Protein AF-A0A8S2FV90-F1 (afdb_monomer_lite)

Sequence (189 aa):
KYGVALFQCYQRYLNEYGHFDMQDFQTVDDLQERFFPLGLSDATADLSFRALMGCSLCLYYLAIEQDPKIQSDETLELCLTSLSFIRLLMNLALKDDRWSWLVYNGTIYLYTMSRYLMTLGYSAKVLDYLVWAAISTEMCLPLLAVAYLPWRSTLYCAACEAFYDTKVAPDAEKAIAGEVSFLQHLTNP

Structure (mmCIF, N/CA/C/O backbone):
data_AF-A0A8S2FV90-F1
#
_entry.id   AF-A0A8S2FV90-F1
#
loop_
_atom_site.group_PDB
_atom_site.id
_atom_site.type_symbol
_atom_site.label_atom_id
_atom_site.label_alt_id
_atom_site.label_comp_id
_atom_site.label_asym_id
_atom_site.label_entity_id
_atom_site.label_seq_id
_atom_site.pdbx_PDB_ins_code
_atom_site.Cartn_x
_atom_site.Cartn_y
_atom_site.Cartn_z
_atom_site.occupancy
_atom_site.B_iso_or_equiv
_atom_site.auth_seq_id
_atom_site.auth_comp_id
_atom_site.auth_asym_id
_atom_site.auth_atom_id
_atom_site.pdbx_PDB_model_num
ATOM 1 N N . LYS A 1 1 ? 0.369 -19.664 7.130 1.00 68.69 1 LYS A N 1
ATOM 2 C CA . LYS A 1 1 ? 0.794 -19.642 5.699 1.00 68.69 1 LYS A CA 1
ATOM 3 C C . LYS A 1 1 ? 1.791 -18.510 5.424 1.00 68.69 1 LYS A C 1
ATOM 5 O O . LYS A 1 1 ? 2.816 -18.787 4.817 1.00 68.69 1 LYS A O 1
ATOM 10 N N . TYR A 1 2 ? 1.556 -17.296 5.937 1.00 83.25 2 TYR A N 1
ATOM 11 C CA . TYR A 1 2 ? 2.459 -16.143 5.782 1.00 83.25 2 TYR A CA 1
ATOM 12 C C . TYR A 1 2 ? 3.847 -16.331 6.407 1.00 83.25 2 TYR A C 1
ATOM 14 O O . TYR A 1 2 ? 4.836 -16.012 5.763 1.00 83.25 2 TYR A O 1
ATOM 22 N N . GLY A 1 3 ? 3.946 -16.958 7.586 1.00 78.94 3 GLY A N 1
ATOM 23 C CA . GLY A 1 3 ? 5.247 -17.234 8.214 1.00 78.94 3 GLY A CA 1
ATOM 24 C C . GLY A 1 3 ? 6.188 -18.063 7.335 1.00 78.94 3 GLY A C 1
ATOM 25 O O . GLY A 1 3 ? 7.365 -17.749 7.213 1.00 78.94 3 GLY A O 1
ATOM 26 N N . VAL A 1 4 ? 5.668 -19.081 6.642 1.00 86.25 4 VAL A N 1
ATOM 27 C CA . VAL A 1 4 ? 6.491 -19.905 5.741 1.00 86.25 4 VAL A CA 1
ATOM 28 C C . VAL A 1 4 ? 6.976 -19.085 4.544 1.00 86.25 4 VAL A C 1
ATOM 30 O O . VAL A 1 4 ? 8.163 -19.117 4.242 1.00 86.25 4 VAL A O 1
ATOM 33 N N . ALA A 1 5 ? 6.089 -18.324 3.893 1.00 87.06 5 ALA A N 1
ATOM 34 C CA . ALA A 1 5 ? 6.456 -17.476 2.756 1.00 87.06 5 ALA A CA 1
ATOM 35 C C . ALA A 1 5 ? 7.470 -16.384 3.142 1.00 87.06 5 ALA A C 1
ATOM 37 O O . ALA A 1 5 ? 8.414 -16.128 2.393 1.00 87.06 5 ALA A O 1
ATOM 38 N N . LEU A 1 6 ? 7.319 -15.793 4.331 1.00 88.56 6 LEU A N 1
ATOM 39 C CA . LEU A 1 6 ? 8.256 -14.813 4.871 1.00 88.56 6 LEU A CA 1
ATOM 40 C C . LEU A 1 6 ? 9.654 -15.416 5.023 1.00 88.56 6 LEU A C 1
ATOM 42 O O . LEU A 1 6 ? 10.593 -14.960 4.374 1.00 88.56 6 LEU A O 1
ATOM 46 N N . PHE A 1 7 ? 9.783 -16.470 5.833 1.00 83.31 7 PHE A N 1
ATOM 47 C CA . PHE A 1 7 ? 11.092 -16.999 6.217 1.00 83.31 7 PHE A CA 1
ATOM 48 C C . PHE A 1 7 ? 11.774 -17.807 5.111 1.00 83.31 7 PHE A C 1
ATOM 50 O O . PHE A 1 7 ? 12.997 -17.781 5.003 1.00 83.31 7 PHE A O 1
ATOM 57 N N . GLN A 1 8 ? 11.013 -18.539 4.293 1.00 84.44 8 GLN A N 1
ATOM 58 C CA . GLN A 1 8 ? 11.587 -19.452 3.297 1.00 84.44 8 GLN A CA 1
ATOM 59 C C . GLN A 1 8 ? 11.737 -18.829 1.908 1.00 84.44 8 GLN A C 1
ATOM 61 O O . GLN A 1 8 ? 12.464 -19.384 1.083 1.00 84.44 8 GLN A O 1
ATOM 66 N N . CYS A 1 9 ? 11.075 -17.701 1.633 1.00 90.00 9 CYS A N 1
ATOM 67 C CA . CYS A 1 9 ? 11.101 -17.074 0.314 1.00 90.00 9 CYS A CA 1
ATOM 68 C C . CYS A 1 9 ? 11.563 -15.621 0.399 1.00 90.00 9 CYS A C 1
ATOM 70 O O . CYS A 1 9 ? 12.696 -15.315 0.034 1.00 90.00 9 CYS A O 1
ATOM 72 N N . TYR A 1 10 ? 10.704 -14.728 0.889 1.00 92.62 10 TYR A N 1
ATOM 73 C CA . TYR A 1 10 ? 10.911 -13.294 0.710 1.00 92.62 10 TYR A CA 1
ATOM 74 C C . TYR A 1 10 ? 12.077 -12.762 1.535 1.00 92.62 10 TYR A C 1
ATOM 76 O O . TYR A 1 10 ? 13.010 -12.192 0.980 1.00 92.62 10 TYR A O 1
ATOM 84 N N . GLN A 1 11 ? 12.073 -13.005 2.844 1.00 90.25 11 GLN A N 1
ATOM 85 C CA . GLN A 1 11 ? 13.127 -12.509 3.722 1.00 90.25 11 GLN A CA 1
ATOM 86 C C . GLN A 1 11 ? 14.469 -13.178 3.420 1.00 90.25 11 GLN A C 1
ATOM 88 O O . GLN A 1 11 ? 15.505 -12.528 3.499 1.00 90.25 11 GLN A O 1
ATOM 93 N N . ARG A 1 12 ? 14.459 -14.454 3.009 1.00 91.31 12 ARG A N 1
ATOM 94 C CA . ARG A 1 12 ? 15.672 -15.150 2.567 1.00 91.31 12 ARG A CA 1
ATOM 95 C C . ARG A 1 12 ? 16.322 -14.447 1.375 1.00 91.31 12 ARG A C 1
ATOM 97 O O . ARG A 1 12 ? 17.512 -14.180 1.450 1.00 91.31 12 ARG A O 1
ATOM 104 N N . TYR A 1 13 ? 15.550 -14.133 0.332 1.00 93.81 13 TYR A N 1
ATOM 105 C CA . TYR A 1 13 ? 16.047 -13.396 -0.833 1.00 93.81 13 TYR A CA 1
ATOM 106 C C . TYR A 1 13 ? 16.560 -12.005 -0.442 1.00 93.81 13 TYR A C 1
ATOM 108 O O . TYR A 1 13 ? 17.670 -11.628 -0.796 1.00 93.81 13 TYR A O 1
ATOM 116 N N . LEU A 1 14 ? 15.783 -11.248 0.341 1.00 93.44 14 LEU A N 1
ATOM 117 C CA . LEU A 1 14 ? 16.168 -9.888 0.737 1.00 93.44 14 LEU A CA 1
ATOM 118 C C . LEU A 1 14 ? 17.441 -9.869 1.591 1.00 93.44 14 LEU A C 1
ATOM 120 O O . LEU A 1 14 ? 18.267 -8.974 1.431 1.00 93.44 14 LEU A O 1
ATOM 124 N N . ASN A 1 15 ? 17.634 -10.886 2.432 1.00 91.88 15 ASN A N 1
ATOM 125 C CA . ASN A 1 15 ? 18.822 -11.015 3.268 1.00 91.88 15 ASN A CA 1
ATOM 126 C C . ASN A 1 15 ? 20.109 -11.310 2.479 1.00 91.88 15 ASN A C 1
ATOM 128 O O . ASN A 1 15 ? 21.195 -11.126 3.030 1.00 91.88 15 ASN A O 1
ATOM 132 N N . GLU A 1 16 ? 20.027 -11.705 1.202 1.00 91.94 16 GLU A N 1
ATOM 133 C CA . GLU A 1 16 ? 21.204 -11.778 0.317 1.00 91.94 16 GLU A CA 1
ATOM 134 C C . GLU A 1 16 ? 21.812 -10.383 0.073 1.00 91.94 16 GLU A C 1
ATOM 136 O O . GLU A 1 16 ? 23.013 -10.263 -0.161 1.00 91.94 16 GLU A O 1
ATOM 141 N N . TYR A 1 17 ? 21.012 -9.325 0.244 1.00 87.88 17 TYR A N 1
ATOM 142 C CA . TYR A 1 17 ? 21.410 -7.915 0.186 1.00 87.88 17 TYR A CA 1
ATOM 143 C C . TYR A 1 17 ? 21.628 -7.310 1.592 1.00 87.88 17 TYR A C 1
ATOM 145 O O . TYR A 1 17 ? 21.543 -6.093 1.779 1.00 87.88 17 TYR A O 1
ATOM 153 N N . GLY A 1 18 ? 21.862 -8.151 2.608 1.00 89.25 18 GLY A N 1
ATOM 154 C CA . GLY A 1 18 ? 22.006 -7.769 4.021 1.00 89.25 18 GLY A CA 1
ATOM 155 C C . GLY A 1 18 ? 20.688 -7.790 4.805 1.00 89.25 18 GLY A C 1
ATOM 156 O O . GLY A 1 18 ? 19.621 -7.928 4.218 1.00 89.25 18 GLY A O 1
ATOM 157 N N . HIS A 1 19 ? 20.743 -7.611 6.131 1.00 90.19 19 HIS A N 1
ATOM 158 C CA . HIS A 1 19 ? 19.558 -7.670 7.004 1.00 90.19 19 HIS A CA 1
ATOM 159 C C . HIS A 1 19 ? 18.458 -6.692 6.572 1.00 90.19 19 HIS A C 1
ATOM 161 O O . HIS A 1 19 ? 18.707 -5.491 6.489 1.00 90.19 19 HIS A O 1
ATOM 167 N N . PHE A 1 20 ? 17.267 -7.205 6.269 1.00 91.56 20 PHE A N 1
ATOM 168 C CA . PHE A 1 20 ? 16.134 -6.392 5.831 1.00 91.56 20 PHE A CA 1
ATOM 169 C C . PHE A 1 20 ? 15.251 -5.947 7.002 1.00 91.56 20 PHE A C 1
ATOM 171 O O . PHE A 1 20 ? 14.635 -6.795 7.652 1.00 91.56 20 PHE A O 1
ATOM 178 N N . ASP A 1 21 ? 15.110 -4.631 7.166 1.00 91.25 21 ASP A N 1
ATOM 179 C CA . ASP A 1 21 ? 14.070 -3.980 7.962 1.00 91.25 21 ASP A CA 1
ATOM 180 C C . ASP A 1 21 ? 13.365 -2.914 7.104 1.00 91.25 21 ASP A C 1
ATOM 182 O O . ASP A 1 21 ? 14.012 -2.146 6.395 1.00 91.25 21 ASP A O 1
ATOM 186 N N . MET A 1 22 ? 12.030 -2.859 7.141 1.00 92.94 22 MET A N 1
ATOM 187 C CA . MET A 1 22 ? 11.264 -1.849 6.400 1.00 92.94 22 MET A CA 1
ATOM 188 C C . MET A 1 22 ? 11.564 -0.424 6.878 1.00 92.94 22 MET A C 1
ATOM 190 O O . MET A 1 22 ? 11.440 0.508 6.084 1.00 92.94 22 MET A O 1
ATOM 194 N N . GLN A 1 23 ? 11.948 -0.249 8.146 1.00 91.06 23 GLN A N 1
ATOM 195 C CA . GLN A 1 23 ? 12.233 1.065 8.726 1.00 91.06 23 GLN A CA 1
ATOM 196 C C . GLN A 1 23 ? 13.529 1.692 8.187 1.00 91.06 23 GLN A C 1
ATOM 198 O O . GLN A 1 23 ? 13.680 2.915 8.227 1.00 91.06 23 GLN A O 1
ATOM 203 N N . ASP A 1 24 ? 14.423 0.883 7.613 1.00 90.88 24 ASP A N 1
ATOM 204 C CA . ASP A 1 24 ? 15.704 1.340 7.061 1.00 90.88 24 ASP A CA 1
ATOM 205 C C . ASP A 1 24 ? 15.546 2.222 5.809 1.00 90.88 24 ASP A C 1
ATOM 207 O O . ASP A 1 24 ? 16.500 2.882 5.399 1.00 90.88 24 ASP A O 1
ATOM 211 N N . PHE A 1 25 ? 14.367 2.234 5.178 1.00 92.81 25 PHE A N 1
ATOM 212 C CA . PHE A 1 25 ? 14.151 2.861 3.872 1.00 92.81 25 PHE A CA 1
ATOM 213 C C . PHE A 1 25 ? 13.170 4.025 3.968 1.00 92.81 25 PHE A C 1
ATOM 215 O O . PHE A 1 25 ? 11.989 3.838 4.260 1.00 92.81 25 PHE A O 1
ATOM 222 N N . GLN A 1 26 ? 13.650 5.230 3.664 1.00 89.31 26 GLN A N 1
ATOM 223 C CA . GLN A 1 26 ? 12.850 6.457 3.724 1.00 89.31 26 GLN A CA 1
ATOM 224 C C . GLN A 1 26 ? 12.604 7.043 2.332 1.00 89.31 26 GLN A C 1
ATOM 226 O O . GLN A 1 26 ? 11.592 7.708 2.096 1.00 89.31 26 GLN A O 1
ATOM 231 N N . THR A 1 27 ? 13.512 6.781 1.392 1.00 94.38 27 THR A N 1
ATOM 232 C CA . THR A 1 27 ? 13.464 7.299 0.030 1.00 94.38 27 THR A CA 1
ATOM 233 C C . THR A 1 27 ? 13.501 6.185 -1.009 1.00 94.38 27 THR A C 1
ATOM 235 O O . THR A 1 27 ? 13.871 5.039 -0.756 1.00 94.38 27 THR A O 1
ATOM 238 N N . VAL A 1 28 ? 13.068 6.533 -2.220 1.00 94.00 28 VAL A N 1
ATOM 239 C CA . VAL A 1 28 ? 13.151 5.623 -3.361 1.00 94.00 28 VAL A CA 1
ATOM 240 C C . VAL A 1 28 ? 14.612 5.309 -3.698 1.00 94.00 28 VAL A C 1
ATOM 242 O O . VAL A 1 28 ? 14.902 4.199 -4.139 1.00 94.00 28 VAL A O 1
ATOM 245 N N . ASP A 1 29 ? 15.518 6.255 -3.461 1.00 93.94 29 ASP A N 1
ATOM 246 C CA . ASP A 1 29 ? 16.938 6.095 -3.758 1.00 93.94 29 ASP A CA 1
ATOM 247 C C . ASP A 1 29 ? 17.567 5.036 -2.837 1.00 93.94 29 ASP A C 1
ATOM 249 O O . ASP A 1 29 ? 18.252 4.150 -3.343 1.00 93.94 29 ASP A O 1
ATOM 253 N N . ASP A 1 30 ? 17.198 4.999 -1.547 1.00 93.31 30 ASP A N 1
ATOM 254 C CA . ASP A 1 30 ? 17.641 3.957 -0.599 1.00 93.31 30 ASP A CA 1
ATOM 255 C C . ASP A 1 30 ? 17.298 2.540 -1.105 1.00 93.31 30 ASP A C 1
ATOM 257 O O . ASP A 1 30 ? 18.103 1.605 -1.035 1.00 93.31 30 ASP A O 1
ATOM 261 N N . LEU A 1 31 ? 16.085 2.368 -1.650 1.00 93.19 31 LEU A N 1
ATOM 262 C CA . LEU A 1 31 ? 15.647 1.097 -2.234 1.00 93.19 31 LEU A CA 1
ATOM 263 C C . LEU A 1 31 ? 16.415 0.766 -3.512 1.00 93.19 31 LEU A C 1
ATOM 265 O O . LEU A 1 31 ? 16.777 -0.394 -3.727 1.00 93.19 31 LEU A O 1
ATOM 269 N N . GLN A 1 32 ? 16.627 1.761 -4.376 1.00 94.00 32 GLN A N 1
ATOM 270 C CA . GLN A 1 32 ? 17.317 1.568 -5.647 1.00 94.00 32 GLN A CA 1
ATOM 271 C C . GLN A 1 32 ? 18.773 1.173 -5.441 1.00 94.00 32 GLN A C 1
ATOM 273 O O . GLN A 1 32 ? 19.217 0.202 -6.052 1.00 94.00 32 GLN A O 1
ATOM 278 N N . GLU A 1 33 ? 19.487 1.869 -4.560 1.00 94.06 33 GLU A N 1
ATOM 279 C CA . GLU A 1 33 ? 20.888 1.583 -4.255 1.00 94.06 33 GLU A CA 1
ATOM 280 C C . GLU A 1 33 ? 21.074 0.156 -3.738 1.00 94.06 33 GLU A C 1
ATOM 282 O O . GLU A 1 33 ? 22.011 -0.536 -4.143 1.00 94.06 33 GLU A O 1
ATOM 287 N N . ARG A 1 34 ? 20.156 -0.317 -2.888 1.00 94.31 34 ARG A N 1
ATOM 288 C CA . ARG A 1 34 ? 20.286 -1.630 -2.254 1.00 94.31 34 ARG A CA 1
ATOM 289 C C . ARG A 1 34 ? 19.782 -2.790 -3.110 1.00 94.31 34 ARG A C 1
ATOM 291 O O . ARG A 1 34 ? 20.467 -3.803 -3.217 1.00 94.31 34 ARG A O 1
ATOM 298 N N . PHE A 1 35 ? 18.589 -2.674 -3.692 1.00 95.19 35 PHE A N 1
ATOM 299 C CA . PHE A 1 35 ? 17.899 -3.805 -4.333 1.00 95.19 35 PHE A CA 1
ATOM 300 C C . PHE A 1 35 ? 17.839 -3.727 -5.856 1.00 95.19 35 PHE A C 1
ATOM 302 O O . PHE A 1 35 ? 17.488 -4.719 -6.500 1.00 95.19 35 PHE A O 1
ATOM 309 N N . PHE A 1 36 ? 18.182 -2.576 -6.437 1.00 95.12 36 PHE A N 1
ATOM 310 C CA . PHE A 1 36 ? 18.169 -2.357 -7.882 1.00 95.12 36 PHE A CA 1
ATOM 311 C C . PHE A 1 36 ? 19.463 -1.685 -8.383 1.00 95.12 36 PHE A C 1
ATOM 313 O O . PHE A 1 36 ? 19.383 -0.732 -9.165 1.00 95.12 36 PHE A O 1
ATOM 320 N N . PRO A 1 37 ? 20.663 -2.177 -8.006 1.00 93.25 37 PRO A N 1
ATOM 321 C CA . PRO A 1 37 ? 21.931 -1.537 -8.373 1.00 93.25 37 PRO A CA 1
ATOM 322 C C . PRO A 1 37 ? 22.187 -1.523 -9.890 1.00 93.25 37 PRO A C 1
ATOM 324 O O . PRO A 1 37 ? 22.926 -0.682 -10.392 1.00 93.25 37 PRO A O 1
ATOM 327 N N . LEU A 1 38 ? 21.557 -2.440 -10.633 1.00 93.56 38 LEU A N 1
ATOM 328 C CA . LEU A 1 38 ? 21.611 -2.524 -12.099 1.00 93.56 38 LEU A CA 1
ATOM 329 C C . LEU A 1 38 ? 20.428 -1.810 -12.786 1.00 93.56 38 LEU A C 1
ATOM 331 O O . LEU A 1 38 ? 20.288 -1.855 -14.009 1.00 93.56 38 LEU A O 1
ATOM 335 N N . GLY A 1 39 ? 19.581 -1.131 -12.009 1.00 93.50 39 GLY A N 1
ATOM 336 C CA . GLY A 1 39 ? 18.385 -0.439 -12.473 1.00 93.50 39 GLY A CA 1
ATOM 337 C C . GLY A 1 39 ? 17.155 -1.338 -12.629 1.00 93.50 39 GLY A C 1
ATOM 338 O O . GLY A 1 39 ? 17.206 -2.560 -12.521 1.00 93.50 39 GLY A O 1
ATOM 339 N N . LEU A 1 40 ? 16.011 -0.709 -12.916 1.00 93.69 40 LEU A N 1
ATOM 340 C CA . LEU A 1 40 ? 14.705 -1.382 -12.997 1.00 93.69 40 LEU A CA 1
ATOM 341 C C . LEU A 1 40 ? 14.498 -2.215 -14.269 1.00 93.69 40 LEU A C 1
ATOM 343 O O . LEU A 1 40 ? 13.481 -2.884 -14.401 1.00 93.69 40 LEU A O 1
ATOM 347 N N . SER A 1 41 ? 15.422 -2.154 -15.226 1.00 91.75 41 SER A N 1
ATOM 348 C CA . SER A 1 41 ? 15.373 -2.979 -16.440 1.00 91.75 41 SER A CA 1
ATOM 349 C C . SER A 1 41 ? 16.083 -4.321 -16.278 1.00 91.75 41 SER A C 1
ATOM 351 O O . SER A 1 41 ? 16.015 -5.138 -17.195 1.00 91.75 41 SER A O 1
ATOM 353 N N . ASP A 1 42 ? 16.783 -4.532 -15.162 1.00 94.38 42 ASP A N 1
ATOM 354 C CA . ASP A 1 42 ? 17.514 -5.765 -14.903 1.00 94.38 42 ASP A CA 1
ATOM 355 C C . ASP A 1 42 ? 16.571 -6.956 -14.671 1.00 94.38 42 ASP A C 1
ATOM 357 O O . ASP A 1 42 ? 15.462 -6.811 -14.152 1.00 94.38 42 ASP A O 1
ATOM 361 N N . ALA A 1 43 ? 17.028 -8.158 -15.029 1.00 90.81 43 ALA A N 1
ATOM 362 C CA . ALA A 1 43 ? 16.239 -9.382 -14.902 1.00 90.81 43 ALA A CA 1
ATOM 363 C C . ALA A 1 43 ? 15.861 -9.712 -13.445 1.00 90.81 43 ALA A C 1
ATOM 365 O O . ALA A 1 43 ? 14.859 -10.389 -13.211 1.00 90.81 43 ALA A O 1
ATOM 366 N N . THR A 1 44 ? 16.631 -9.229 -12.466 1.00 93.25 44 THR A N 1
ATOM 367 C CA . THR A 1 44 ? 16.358 -9.439 -11.037 1.00 93.25 44 THR A CA 1
ATOM 368 C C . THR A 1 44 ? 15.309 -8.481 -10.472 1.00 93.25 44 THR A C 1
ATOM 370 O O . THR A 1 44 ? 14.749 -8.759 -9.412 1.00 93.25 44 THR A O 1
ATOM 373 N N . ALA A 1 45 ? 14.966 -7.396 -11.180 1.00 95.00 45 ALA A N 1
ATOM 374 C CA . ALA A 1 45 ? 14.068 -6.363 -10.665 1.00 95.00 45 ALA A CA 1
ATOM 375 C C . ALA A 1 45 ? 12.670 -6.907 -10.318 1.00 95.00 45 ALA A C 1
ATOM 377 O O . ALA A 1 45 ? 12.119 -6.566 -9.272 1.00 95.00 45 ALA A O 1
ATOM 378 N N . ASP A 1 46 ? 12.113 -7.800 -11.146 1.00 94.19 46 ASP A N 1
ATOM 379 C CA . ASP A 1 46 ? 10.812 -8.432 -10.873 1.00 94.19 46 ASP A CA 1
ATOM 380 C C . ASP A 1 46 ? 10.848 -9.259 -9.574 1.00 94.19 46 ASP A C 1
ATOM 382 O O . ASP A 1 46 ? 9.947 -9.145 -8.739 1.00 94.19 46 ASP A O 1
ATOM 386 N N . LEU A 1 47 ? 11.921 -10.031 -9.357 1.00 94.31 47 LEU A N 1
ATOM 387 C CA . LEU A 1 47 ? 12.109 -10.813 -8.132 1.00 94.31 47 LEU A CA 1
ATOM 388 C C . LEU A 1 47 ? 12.273 -9.906 -6.910 1.00 94.31 47 LEU A C 1
ATOM 390 O O . LEU A 1 47 ? 11.610 -10.143 -5.899 1.00 94.31 47 LEU A O 1
ATOM 394 N N . SER A 1 48 ? 13.074 -8.843 -7.018 1.00 96.38 48 SER A N 1
ATOM 395 C CA . SER A 1 48 ? 13.258 -7.859 -5.948 1.00 96.38 48 SER A CA 1
ATOM 396 C C . SER A 1 48 ? 11.944 -7.187 -5.557 1.00 96.38 48 SER A C 1
ATOM 398 O O . SER A 1 48 ? 11.591 -7.185 -4.379 1.00 96.38 48 SER A O 1
ATOM 400 N N . PHE A 1 49 ? 11.151 -6.702 -6.516 1.00 96.06 49 PHE A N 1
ATOM 401 C CA . PHE A 1 49 ? 9.846 -6.111 -6.207 1.00 96.06 49 PHE A CA 1
ATOM 402 C C . PHE A 1 49 ? 8.890 -7.100 -5.539 1.00 96.06 49 PHE A C 1
ATOM 404 O O . PHE A 1 49 ? 8.252 -6.762 -4.538 1.00 96.06 49 PHE A O 1
ATOM 411 N N . ARG A 1 50 ? 8.799 -8.332 -6.058 1.00 95.06 50 ARG A N 1
ATOM 412 C CA . ARG A 1 50 ? 7.958 -9.379 -5.460 1.00 95.06 50 ARG A CA 1
ATOM 413 C C . ARG A 1 50 ? 8.400 -9.719 -4.045 1.00 95.06 50 ARG A C 1
ATOM 415 O O . ARG A 1 50 ? 7.543 -9.912 -3.187 1.00 95.06 50 ARG A O 1
ATOM 422 N N . ALA A 1 51 ? 9.706 -9.792 -3.801 1.00 96.25 51 ALA A N 1
ATOM 423 C CA . ALA A 1 51 ? 10.247 -10.081 -2.484 1.00 96.25 51 ALA A CA 1
ATOM 424 C C . ALA A 1 51 ? 9.968 -8.947 -1.496 1.00 96.25 51 ALA A C 1
ATOM 426 O O . ALA A 1 51 ? 9.456 -9.215 -0.413 1.00 96.25 51 ALA A O 1
ATOM 427 N N . LEU A 1 52 ? 10.213 -7.693 -1.882 1.00 97.19 52 LEU A N 1
ATOM 428 C CA . LEU A 1 52 ? 9.959 -6.518 -1.042 1.00 97.19 52 LEU A CA 1
ATOM 429 C C . LEU A 1 52 ? 8.473 -6.403 -0.676 1.00 97.19 52 LEU A C 1
ATOM 431 O O . LEU A 1 52 ? 8.124 -6.299 0.501 1.00 97.19 52 LEU A O 1
ATOM 435 N N . MET A 1 53 ? 7.587 -6.494 -1.671 1.00 95.94 53 MET A N 1
ATOM 436 C CA . MET A 1 53 ? 6.143 -6.398 -1.449 1.00 95.94 53 MET A CA 1
ATOM 437 C C . MET A 1 53 ? 5.606 -7.609 -0.675 1.00 95.94 53 MET A C 1
ATOM 439 O O . MET A 1 53 ? 4.843 -7.450 0.276 1.00 95.94 53 MET A O 1
ATOM 443 N N . GLY A 1 54 ? 6.043 -8.820 -1.027 1.00 95.56 54 GLY A N 1
ATOM 444 C CA . GLY A 1 54 ? 5.651 -10.052 -0.344 1.00 95.56 54 GLY A CA 1
ATOM 445 C C . GLY A 1 54 ? 6.104 -10.099 1.116 1.00 95.56 54 GLY A C 1
ATOM 446 O O . GLY A 1 54 ? 5.330 -10.516 1.978 1.00 95.56 54 GLY A O 1
ATOM 447 N N . CYS A 1 55 ? 7.322 -9.633 1.409 1.00 95.62 55 CYS A N 1
ATOM 448 C CA . CYS A 1 55 ? 7.849 -9.531 2.769 1.00 95.62 55 CYS A CA 1
ATOM 449 C C . CYS A 1 55 ? 6.995 -8.580 3.616 1.00 95.62 55 CYS A C 1
ATOM 451 O O . CYS A 1 55 ? 6.494 -8.985 4.664 1.00 95.62 55 CYS A O 1
ATOM 453 N N . SER A 1 56 ? 6.746 -7.364 3.112 1.00 95.88 56 SER A N 1
ATOM 454 C CA . SER A 1 56 ? 5.921 -6.356 3.789 1.00 95.88 56 SER A CA 1
ATOM 455 C C . SER A 1 56 ? 4.517 -6.879 4.112 1.00 95.88 56 SER A C 1
ATOM 457 O O . SER A 1 56 ? 4.064 -6.794 5.253 1.00 95.88 56 SER A O 1
ATOM 459 N N . LEU A 1 57 ? 3.861 -7.531 3.146 1.00 96.62 57 LEU A N 1
ATOM 460 C CA . LEU A 1 57 ? 2.543 -8.131 3.360 1.00 96.62 57 LEU A CA 1
ATOM 461 C C . LEU A 1 57 ? 2.571 -9.258 4.391 1.00 96.62 57 LEU A C 1
ATOM 463 O O . LEU A 1 57 ? 1.666 -9.352 5.215 1.00 96.62 57 LEU A O 1
ATOM 467 N N . CYS A 1 58 ? 3.585 -10.127 4.360 1.00 96.56 58 CYS A N 1
ATOM 468 C CA . CYS A 1 58 ? 3.676 -11.212 5.333 1.00 96.56 58 CYS A CA 1
ATOM 469 C C . CYS A 1 58 ? 3.882 -10.683 6.754 1.00 96.56 58 CYS A C 1
ATOM 471 O O . CYS A 1 58 ? 3.246 -11.201 7.669 1.00 96.56 58 CYS A O 1
ATOM 473 N N . LEU A 1 59 ? 4.729 -9.664 6.933 1.00 95.31 59 LEU A N 1
ATOM 474 C CA . LEU A 1 59 ? 4.940 -9.018 8.230 1.00 95.31 59 LEU A CA 1
ATOM 475 C C . LEU A 1 59 ? 3.639 -8.403 8.751 1.00 95.31 59 LEU A C 1
ATOM 477 O O . LEU A 1 59 ? 3.242 -8.695 9.876 1.00 95.31 59 LEU A O 1
ATOM 481 N N . TYR A 1 60 ? 2.927 -7.652 7.907 1.00 97.31 60 TYR A N 1
ATOM 482 C CA . TYR A 1 60 ? 1.617 -7.102 8.249 1.00 97.31 60 TYR A CA 1
ATOM 483 C C . TYR A 1 60 ? 0.607 -8.182 8.660 1.00 97.31 60 TYR A C 1
ATOM 485 O O . TYR A 1 60 ? 0.016 -8.097 9.736 1.00 97.31 60 TYR A O 1
ATOM 493 N N . TYR A 1 61 ? 0.410 -9.211 7.828 1.00 96.19 61 TYR A N 1
ATOM 494 C CA . TYR A 1 61 ? -0.603 -10.233 8.097 1.00 96.19 61 TYR A CA 1
ATOM 495 C C . TYR A 1 61 ? -0.287 -11.061 9.342 1.00 96.19 61 TYR A C 1
ATOM 497 O O . TYR A 1 61 ? -1.208 -11.423 10.066 1.00 96.19 61 TYR A O 1
ATOM 505 N N . LEU A 1 62 ? 0.991 -11.343 9.614 1.00 96.12 62 LEU A N 1
ATOM 506 C CA . LEU A 1 62 ? 1.396 -12.015 10.849 1.00 96.12 62 LEU A CA 1
ATOM 507 C C . LEU A 1 62 ? 1.125 -11.150 12.081 1.00 96.12 62 LEU A C 1
ATOM 509 O O . LEU A 1 62 ? 0.666 -11.678 13.090 1.00 96.12 62 LEU A O 1
ATOM 513 N N . ALA A 1 63 ? 1.378 -9.842 11.991 1.00 95.69 63 ALA A N 1
ATOM 514 C CA . ALA A 1 63 ? 1.141 -8.912 13.087 1.00 95.69 63 ALA A CA 1
ATOM 515 C C . ALA A 1 63 ? -0.345 -8.853 13.461 1.00 95.69 63 ALA A C 1
ATOM 517 O O . ALA A 1 63 ? -0.697 -9.081 14.614 1.00 95.69 63 ALA A O 1
ATOM 518 N N . ILE A 1 64 ? -1.236 -8.663 12.481 1.00 96.75 64 ILE A N 1
ATOM 519 C CA . ILE A 1 64 ? -2.681 -8.614 12.755 1.00 96.75 64 ILE A CA 1
ATOM 520 C C . ILE A 1 64 ? -3.287 -9.990 13.077 1.00 96.75 64 ILE A C 1
ATOM 522 O O . ILE A 1 64 ? -4.357 -10.059 13.668 1.00 96.75 64 ILE A O 1
ATOM 526 N N . GLU A 1 65 ? -2.642 -11.100 12.698 1.00 95.62 65 GLU A N 1
ATOM 527 C CA . GLU A 1 65 ? -3.058 -12.444 13.129 1.00 95.62 65 GLU A CA 1
ATOM 528 C C . GLU A 1 65 ? -2.768 -12.653 14.625 1.00 95.62 65 GLU A C 1
ATOM 530 O O . GLU A 1 65 ? -3.546 -13.311 15.317 1.00 95.62 65 GLU A O 1
ATOM 535 N N . GLN A 1 66 ? -1.678 -12.067 15.130 1.00 95.81 66 GLN A N 1
ATOM 536 C CA . GLN A 1 66 ? -1.287 -12.124 16.542 1.00 95.81 66 GLN A CA 1
ATOM 537 C C . GLN A 1 66 ? -2.031 -11.100 17.404 1.00 95.81 66 GLN A C 1
ATOM 539 O O . GLN A 1 66 ? -2.418 -11.421 18.526 1.00 95.81 66 GLN A O 1
ATOM 544 N N . ASP A 1 67 ? -2.274 -9.904 16.870 1.00 96.56 67 ASP A N 1
ATOM 545 C CA . ASP A 1 67 ? -3.018 -8.831 17.529 1.00 96.56 67 ASP A CA 1
ATOM 546 C C . ASP A 1 67 ? -4.129 -8.274 16.611 1.00 96.56 67 ASP A C 1
ATOM 548 O O . ASP A 1 67 ? -4.004 -7.194 16.023 1.00 96.56 67 ASP A O 1
ATOM 552 N N . PRO A 1 68 ? -5.266 -8.992 16.480 1.00 95.38 68 PRO A N 1
ATOM 553 C CA . PRO A 1 68 ? -6.347 -8.599 15.576 1.00 95.38 68 PRO A CA 1
ATOM 554 C C . PRO A 1 68 ? -7.054 -7.305 15.975 1.00 95.38 68 PRO A C 1
ATOM 556 O O . PRO A 1 68 ? -7.747 -6.703 15.165 1.00 95.38 68 PRO A O 1
ATOM 559 N N . LYS A 1 69 ? -6.939 -6.862 17.226 1.00 95.44 69 LYS A N 1
ATOM 560 C CA . LYS A 1 69 ? -7.558 -5.603 17.659 1.00 95.44 69 LYS A CA 1
ATOM 561 C C . LYS A 1 69 ? -6.569 -4.446 17.696 1.00 95.44 69 LYS A C 1
ATOM 563 O O . LYS A 1 69 ? -7.004 -3.343 18.003 1.00 95.44 69 LYS A O 1
ATOM 568 N N . ILE A 1 70 ? -5.302 -4.695 17.357 1.00 96.19 70 ILE A N 1
ATOM 569 C CA . ILE A 1 70 ? -4.212 -3.719 17.397 1.00 96.19 70 ILE A CA 1
ATOM 570 C C . ILE A 1 70 ? -4.201 -3.018 18.760 1.00 96.19 70 ILE A C 1
ATOM 572 O O . ILE A 1 70 ? -4.393 -1.812 18.886 1.00 96.19 70 ILE A O 1
ATOM 576 N N . GLN A 1 71 ? -4.083 -3.824 19.810 1.00 93.94 71 GLN A N 1
ATOM 577 C CA . GLN A 1 71 ? -3.995 -3.336 21.183 1.00 93.94 71 GLN A CA 1
ATOM 578 C C . GLN A 1 71 ? -2.566 -2.914 21.547 1.00 93.94 71 GLN A C 1
ATOM 580 O O . GLN A 1 71 ? -2.389 -2.165 22.505 1.00 93.94 71 GLN A O 1
ATOM 585 N N . SER A 1 72 ? -1.565 -3.401 20.809 1.00 96.62 72 SER A N 1
ATOM 586 C CA . SER A 1 72 ? -0.156 -3.033 20.945 1.00 96.62 72 SER A CA 1
ATOM 587 C C . SER A 1 72 ? 0.206 -1.881 20.002 1.00 96.62 72 SER A C 1
ATOM 589 O O . SER A 1 72 ? -0.088 -1.916 18.801 1.00 96.62 72 SER A O 1
ATOM 591 N N . ASP A 1 73 ? 0.904 -0.882 20.547 1.00 95.88 73 ASP A N 1
ATOM 592 C CA . ASP A 1 73 ? 1.433 0.243 19.772 1.00 95.88 73 ASP A CA 1
ATOM 593 C C . ASP A 1 73 ? 2.454 -0.233 18.729 1.00 95.88 73 ASP A C 1
ATOM 595 O O . ASP A 1 73 ? 2.477 0.283 17.613 1.00 95.88 73 ASP A O 1
ATOM 599 N N . GLU A 1 74 ? 3.230 -1.276 19.039 1.00 96.56 74 GLU A N 1
ATOM 600 C CA . GLU A 1 74 ? 4.179 -1.888 18.106 1.00 96.56 74 GLU A CA 1
ATOM 601 C C . GLU A 1 74 ? 3.468 -2.515 16.896 1.00 96.56 74 GLU A C 1
ATOM 603 O O . GLU A 1 74 ? 3.927 -2.387 15.758 1.00 96.56 74 GLU A O 1
ATOM 608 N N . THR A 1 75 ? 2.313 -3.158 17.108 1.00 97.44 75 THR A N 1
ATOM 609 C CA . THR A 1 75 ? 1.498 -3.703 16.008 1.00 97.44 75 THR A CA 1
ATOM 610 C C . THR A 1 75 ? 0.953 -2.579 15.132 1.00 97.44 75 THR A C 1
ATOM 612 O O . THR A 1 75 ? 0.988 -2.678 13.900 1.00 97.44 75 THR A O 1
ATOM 615 N N . LEU A 1 76 ? 0.470 -1.493 15.747 1.00 97.75 76 LEU A N 1
ATOM 616 C 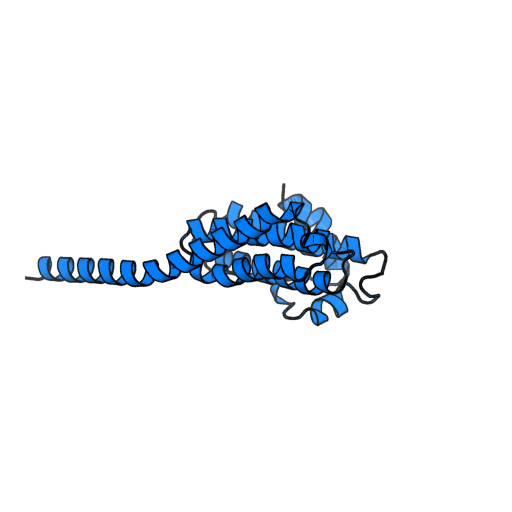CA . LEU A 1 76 ? -0.011 -0.326 15.011 1.00 97.75 76 LEU A CA 1
ATOM 617 C C . LEU A 1 76 ? 1.112 0.298 14.178 1.00 97.75 76 LEU A C 1
ATOM 619 O O . LEU A 1 76 ? 0.919 0.566 12.990 1.00 97.75 76 LEU A O 1
ATOM 623 N N . GLU A 1 77 ? 2.283 0.500 14.778 1.00 97.31 77 GLU A N 1
ATOM 624 C CA . GLU A 1 77 ? 3.465 1.030 14.104 1.00 97.31 77 GLU A CA 1
ATOM 625 C C . GLU A 1 77 ? 3.856 0.155 12.911 1.00 97.31 77 GLU A C 1
ATOM 627 O O . GLU A 1 77 ? 4.019 0.665 11.804 1.00 97.31 77 GLU A O 1
ATOM 632 N N . LEU A 1 78 ? 3.910 -1.168 13.081 1.00 97.38 78 LEU A N 1
ATOM 633 C CA . LEU A 1 78 ? 4.230 -2.093 11.995 1.00 97.38 78 LEU A CA 1
ATOM 634 C C . LEU A 1 78 ? 3.208 -2.028 10.847 1.00 97.38 78 LEU A C 1
ATOM 636 O O . LEU A 1 78 ? 3.589 -2.092 9.672 1.00 97.38 78 LEU A O 1
ATOM 640 N N . CYS A 1 79 ? 1.920 -1.850 11.151 1.00 98.00 79 CYS A N 1
ATOM 641 C CA . CYS A 1 79 ? 0.889 -1.652 10.131 1.00 98.00 79 CYS A CA 1
ATOM 642 C C . CYS A 1 79 ? 1.119 -0.363 9.326 1.00 98.00 79 CYS A C 1
ATOM 644 O O . CYS A 1 79 ? 1.039 -0.380 8.094 1.00 98.00 79 CYS A O 1
ATOM 646 N N . LEU A 1 80 ? 1.436 0.746 10.000 1.00 98.06 80 LEU A N 1
ATOM 647 C CA . LEU A 1 80 ? 1.703 2.038 9.354 1.00 98.06 80 LEU A CA 1
ATOM 648 C C . LEU A 1 80 ? 3.012 2.023 8.555 1.00 98.06 80 LEU A C 1
ATOM 650 O O . LEU A 1 80 ? 3.060 2.550 7.442 1.00 98.06 80 LEU A O 1
ATOM 654 N N . THR A 1 81 ? 4.045 1.368 9.080 1.00 97.88 81 THR A N 1
ATOM 655 C CA . THR A 1 81 ? 5.315 1.145 8.382 1.00 97.88 81 THR A CA 1
ATOM 656 C C . THR A 1 81 ? 5.097 0.315 7.123 1.00 97.88 81 THR A C 1
ATOM 658 O O . THR A 1 81 ? 5.609 0.668 6.065 1.00 97.88 81 THR A O 1
ATOM 661 N N . SER A 1 82 ? 4.255 -0.720 7.180 1.00 98.06 82 SER A N 1
ATOM 662 C CA . SER A 1 82 ? 3.908 -1.525 6.002 1.00 98.06 82 SER A CA 1
ATOM 663 C C . SER A 1 82 ? 3.191 -0.695 4.926 1.00 98.06 82 SER A C 1
ATOM 665 O O . SER A 1 82 ? 3.550 -0.770 3.751 1.00 98.06 82 SER A O 1
ATOM 667 N N . LEU A 1 83 ? 2.230 0.157 5.312 1.00 98.44 83 LEU A N 1
ATOM 668 C CA . LEU A 1 83 ? 1.574 1.101 4.393 1.00 98.44 83 LEU A CA 1
ATOM 669 C C . LEU A 1 83 ? 2.582 2.070 3.749 1.00 98.44 83 LEU A C 1
ATOM 671 O O . LEU A 1 83 ? 2.568 2.277 2.533 1.00 98.44 83 LEU A O 1
ATOM 675 N N . SER A 1 84 ? 3.479 2.648 4.552 1.00 98.06 84 SER A N 1
ATOM 676 C CA . SER A 1 84 ? 4.539 3.542 4.068 1.00 98.06 84 SER A CA 1
ATOM 677 C C . SER A 1 84 ? 5.486 2.852 3.101 1.00 98.06 84 SER A C 1
ATOM 679 O O . SER A 1 84 ? 5.780 3.399 2.038 1.00 98.06 84 SER A O 1
ATOM 681 N N . PHE A 1 85 ? 5.905 1.636 3.428 1.00 98.25 85 PHE A N 1
ATOM 682 C CA . PHE A 1 85 ? 6.828 0.867 2.614 1.00 98.25 85 PHE A CA 1
ATOM 683 C C . PHE A 1 85 ? 6.206 0.457 1.272 1.00 98.25 85 PHE A C 1
ATOM 685 O O . PHE A 1 85 ? 6.830 0.620 0.224 1.00 98.25 85 PHE A O 1
ATOM 692 N N . ILE A 1 86 ? 4.941 0.019 1.260 1.00 98.19 86 ILE A N 1
ATOM 693 C CA . ILE A 1 86 ? 4.204 -0.264 0.016 1.00 98.19 86 ILE A CA 1
ATOM 694 C C . ILE A 1 86 ? 4.111 0.992 -0.853 1.00 98.19 86 ILE A C 1
ATOM 696 O O . ILE A 1 86 ? 4.406 0.934 -2.047 1.00 98.19 86 ILE A O 1
ATOM 700 N N . ARG A 1 87 ? 3.767 2.144 -0.264 1.00 98.06 87 ARG A N 1
ATOM 701 C CA . ARG A 1 87 ? 3.745 3.426 -0.983 1.00 98.06 87 ARG A CA 1
ATOM 702 C C . ARG A 1 87 ? 5.117 3.774 -1.568 1.00 98.06 87 ARG A C 1
ATOM 704 O O . ARG A 1 87 ? 5.195 4.239 -2.703 1.00 98.06 87 ARG A O 1
ATOM 711 N N . LEU A 1 88 ? 6.199 3.523 -0.832 1.00 97.88 88 LEU A N 1
ATOM 712 C CA . LEU A 1 88 ? 7.565 3.750 -1.302 1.00 97.88 88 LEU A CA 1
ATOM 713 C C . LEU A 1 88 ? 7.911 2.872 -2.516 1.00 97.88 88 LEU A C 1
ATOM 715 O O . LEU A 1 88 ? 8.406 3.383 -3.522 1.00 97.88 88 LEU A O 1
ATOM 719 N N . LEU A 1 89 ? 7.569 1.580 -2.469 1.00 97.88 89 LEU A N 1
ATOM 720 C CA . LEU A 1 89 ? 7.737 0.660 -3.600 1.00 97.88 89 LEU A CA 1
ATOM 721 C C . LEU A 1 89 ? 6.941 1.107 -4.826 1.00 97.88 89 LEU A C 1
ATOM 723 O O . LEU A 1 89 ? 7.436 1.044 -5.950 1.00 97.88 89 LEU A O 1
ATOM 727 N N . MET A 1 90 ? 5.717 1.587 -4.621 1.00 97.88 90 MET A N 1
ATOM 728 C CA . MET A 1 90 ? 4.896 2.085 -5.716 1.00 97.88 90 MET A CA 1
ATOM 729 C C . MET A 1 90 ? 5.448 3.388 -6.314 1.00 97.88 90 MET A C 1
ATOM 731 O O . MET A 1 90 ? 5.403 3.541 -7.530 1.00 97.88 90 MET A O 1
ATOM 735 N N . ASN A 1 91 ? 6.023 4.295 -5.513 1.00 97.31 91 ASN A N 1
ATOM 736 C CA . ASN A 1 91 ? 6.728 5.477 -6.034 1.00 97.31 91 ASN A CA 1
ATOM 737 C C . ASN A 1 91 ? 7.904 5.087 -6.942 1.00 97.31 91 ASN A C 1
ATOM 739 O O . ASN A 1 91 ? 8.145 5.744 -7.953 1.00 97.31 91 ASN A O 1
ATOM 743 N N . LEU A 1 92 ? 8.622 4.011 -6.608 1.00 96.81 92 LEU A N 1
ATOM 744 C CA . LEU A 1 92 ? 9.664 3.473 -7.479 1.00 96.81 92 LEU A CA 1
ATOM 745 C C . LEU A 1 92 ? 9.072 2.870 -8.763 1.00 96.81 92 LEU A C 1
ATOM 747 O O . LEU A 1 92 ? 9.566 3.149 -9.855 1.00 96.81 92 LEU A O 1
ATOM 751 N N . ALA A 1 93 ? 7.997 2.089 -8.642 1.00 96.56 93 ALA A N 1
ATOM 752 C CA . ALA A 1 93 ? 7.311 1.466 -9.774 1.00 96.56 93 ALA A CA 1
ATOM 753 C C . ALA A 1 93 ? 6.712 2.491 -10.756 1.00 96.56 93 ALA A C 1
ATOM 755 O O . ALA A 1 93 ? 6.748 2.267 -11.961 1.00 96.56 93 ALA A O 1
ATOM 756 N N . LEU A 1 94 ? 6.224 3.639 -10.274 1.00 96.12 94 LEU A N 1
ATOM 757 C CA . LEU A 1 94 ? 5.666 4.713 -11.109 1.00 96.12 94 LEU A CA 1
ATOM 758 C C . LEU A 1 94 ? 6.671 5.319 -12.103 1.00 96.12 94 LEU A C 1
ATOM 760 O O . LEU A 1 94 ? 6.255 5.982 -13.048 1.00 96.12 94 LEU A O 1
ATOM 764 N N . LYS A 1 95 ? 7.981 5.095 -11.923 1.00 93.81 95 LYS A N 1
ATOM 765 C CA . LYS A 1 95 ? 9.010 5.575 -12.860 1.00 93.81 95 LYS A CA 1
ATOM 766 C C . LYS A 1 95 ? 8.962 4.860 -14.220 1.00 93.81 95 LYS A C 1
ATOM 768 O O . LYS A 1 95 ? 9.572 5.350 -15.167 1.00 93.81 95 LYS A O 1
ATOM 773 N N . ASP A 1 96 ? 8.286 3.712 -14.321 1.00 93.38 96 ASP A N 1
ATOM 774 C CA . ASP A 1 96 ? 8.234 2.905 -15.541 1.00 93.38 96 ASP A CA 1
ATOM 775 C C . ASP A 1 96 ? 6.915 2.122 -15.659 1.00 93.38 96 ASP A C 1
ATOM 777 O O . ASP A 1 96 ? 6.592 1.272 -14.827 1.00 93.38 96 ASP A O 1
ATOM 781 N N . ASP A 1 97 ? 6.172 2.361 -16.742 1.00 92.69 97 ASP A N 1
ATOM 782 C CA . ASP A 1 97 ? 4.846 1.777 -16.987 1.00 92.69 97 ASP A CA 1
ATOM 783 C C . ASP A 1 97 ? 4.826 0.237 -17.012 1.00 92.69 97 ASP A C 1
ATOM 785 O O . ASP A 1 97 ? 3.773 -0.373 -16.779 1.00 92.69 97 ASP A O 1
ATOM 789 N N . ARG A 1 98 ? 5.973 -0.424 -17.233 1.00 94.56 98 ARG A N 1
ATOM 790 C CA . ARG A 1 98 ? 6.096 -1.892 -17.132 1.00 94.56 98 ARG A CA 1
ATOM 791 C C . ARG A 1 98 ? 5.732 -2.409 -15.740 1.00 94.56 98 ARG A C 1
ATOM 793 O O . ARG A 1 98 ? 5.279 -3.545 -15.608 1.00 94.56 98 ARG A O 1
ATOM 800 N N . TRP A 1 99 ? 5.875 -1.571 -14.717 1.00 96.25 99 TRP A N 1
ATOM 801 C CA . TRP A 1 99 ? 5.551 -1.878 -13.325 1.00 96.25 99 TRP A CA 1
ATOM 802 C C . TRP A 1 99 ? 4.159 -1.393 -12.904 1.00 96.25 99 TRP A C 1
ATOM 804 O O . TRP A 1 99 ? 3.815 -1.453 -11.726 1.00 96.25 99 TRP A O 1
ATOM 814 N N . SER A 1 100 ? 3.308 -0.982 -13.847 1.00 96.81 100 SER A N 1
ATOM 815 C CA . SER A 1 100 ? 1.910 -0.599 -13.579 1.00 96.81 100 SER A CA 1
ATOM 816 C C . SER A 1 100 ? 1.114 -1.662 -12.812 1.00 96.81 100 SER A C 1
ATOM 818 O O . SER A 1 100 ? 0.258 -1.330 -11.993 1.00 96.81 100 SER A O 1
ATOM 820 N N . TRP A 1 101 ? 1.429 -2.947 -13.000 1.00 95.94 101 TRP A N 1
ATOM 821 C CA . TRP A 1 101 ? 0.830 -4.038 -12.229 1.00 95.94 101 TRP A CA 1
ATOM 822 C C . TRP A 1 101 ? 1.198 -3.989 -10.733 1.00 95.94 101 TRP A C 1
ATOM 824 O O . TRP A 1 101 ? 0.370 -4.350 -9.896 1.00 95.94 101 TRP A O 1
ATOM 834 N N . LEU A 1 102 ? 2.403 -3.526 -10.374 1.00 97.19 102 LEU A N 1
ATOM 835 C CA . LEU A 1 102 ? 2.808 -3.307 -8.978 1.00 97.19 102 LEU A CA 1
ATOM 836 C C . LEU A 1 102 ? 2.078 -2.112 -8.383 1.00 97.19 102 LEU A C 1
ATOM 838 O O . LEU A 1 102 ? 1.624 -2.194 -7.246 1.00 97.19 102 LEU A O 1
ATOM 842 N N . VAL A 1 103 ? 1.913 -1.035 -9.157 1.00 98.12 103 VAL A N 1
ATOM 843 C CA . VAL A 1 103 ? 1.118 0.124 -8.732 1.00 98.12 103 VAL A CA 1
ATOM 844 C C . VAL A 1 103 ? -0.321 -0.319 -8.460 1.00 98.12 103 VAL A C 1
ATOM 846 O O . VAL A 1 103 ? -0.841 -0.115 -7.367 1.00 98.12 103 VAL A O 1
ATOM 849 N N . TYR A 1 104 ? -0.950 -1.028 -9.396 1.00 98.31 104 TYR A N 1
ATOM 850 C CA . TYR A 1 104 ? -2.311 -1.523 -9.209 1.00 98.31 104 TYR A CA 1
ATOM 851 C C . TYR A 1 104 ? -2.450 -2.410 -7.962 1.00 98.31 104 TYR A C 1
ATOM 853 O O . TYR A 1 104 ? -3.286 -2.126 -7.103 1.00 98.31 104 TYR A O 1
ATOM 861 N N . ASN A 1 105 ? -1.603 -3.433 -7.804 1.00 98.19 105 ASN A N 1
ATOM 862 C CA . ASN A 1 105 ? -1.650 -4.303 -6.623 1.00 98.19 105 ASN A CA 1
ATOM 863 C C . ASN A 1 105 ? -1.374 -3.537 -5.326 1.00 98.19 105 ASN A C 1
ATOM 865 O O . ASN A 1 105 ? -2.061 -3.743 -4.329 1.00 98.19 105 ASN A O 1
ATOM 869 N N . GLY A 1 106 ? -0.424 -2.605 -5.350 1.00 98.44 106 GLY A N 1
ATOM 870 C CA . GLY A 1 106 ? -0.134 -1.735 -4.224 1.00 98.44 106 GLY A CA 1
ATOM 871 C C . GLY A 1 106 ? -1.356 -0.928 -3.780 1.00 98.44 106 GLY A C 1
ATOM 872 O O . GLY A 1 106 ? -1.636 -0.881 -2.586 1.00 98.44 106 GLY A O 1
ATOM 873 N N . THR A 1 107 ? -2.170 -0.404 -4.708 1.00 98.69 107 THR A N 1
ATOM 874 C CA . THR A 1 107 ? -3.433 0.266 -4.333 1.00 98.69 107 THR A CA 1
ATOM 875 C C . THR A 1 107 ? -4.429 -0.667 -3.649 1.00 98.69 107 THR A C 1
ATOM 877 O O . THR A 1 107 ? -5.112 -0.239 -2.722 1.00 98.69 107 THR A O 1
ATOM 880 N N . ILE A 1 108 ? -4.497 -1.941 -4.053 1.00 98.62 108 ILE A N 1
ATOM 881 C CA . ILE A 1 108 ? -5.344 -2.952 -3.399 1.00 98.62 108 ILE A CA 1
ATOM 882 C C . ILE A 1 108 ? -4.866 -3.199 -1.971 1.00 98.62 108 ILE A C 1
ATOM 884 O O . ILE A 1 108 ? -5.688 -3.275 -1.055 1.00 98.62 108 ILE A O 1
ATOM 888 N N . TYR A 1 109 ? -3.554 -3.296 -1.761 1.00 98.56 109 TYR A N 1
ATOM 889 C CA . TYR A 1 109 ? -2.988 -3.502 -0.431 1.00 98.56 109 TYR A CA 1
ATOM 890 C C . TYR A 1 109 ? -3.191 -2.288 0.470 1.00 98.56 109 TYR A C 1
ATOM 892 O O . TYR A 1 109 ? -3.735 -2.452 1.560 1.00 98.56 109 TYR A O 1
ATOM 900 N N . LEU A 1 110 ? -2.862 -1.081 -0.009 1.00 98.75 110 LEU A N 1
ATOM 901 C CA . LEU A 1 110 ? -3.121 0.160 0.723 1.00 98.75 110 LEU A CA 1
ATOM 902 C C . LEU A 1 110 ? -4.602 0.262 1.094 1.00 98.75 110 LEU A C 1
ATOM 904 O O . LEU A 1 110 ? -4.919 0.413 2.266 1.00 98.75 110 LEU A O 1
ATOM 908 N N . TYR A 1 111 ? -5.514 0.066 0.136 1.00 98.81 111 TYR A N 1
ATOM 909 C CA . TYR A 1 111 ? -6.952 0.050 0.405 1.00 98.81 111 TYR A CA 1
ATOM 910 C C . TYR A 1 111 ? -7.326 -0.962 1.489 1.00 98.81 111 TYR A C 1
ATOM 912 O O . TYR A 1 111 ? -7.963 -0.599 2.470 1.00 98.81 111 TYR A O 1
ATOM 920 N N . THR A 1 112 ? -6.928 -2.225 1.339 1.00 98.56 112 THR A N 1
ATOM 921 C CA . THR A 1 112 ? -7.344 -3.307 2.245 1.00 98.56 112 THR A CA 1
ATOM 922 C C . THR A 1 112 ? -6.864 -3.053 3.673 1.00 98.56 112 THR A C 1
ATOM 924 O O . THR A 1 112 ? -7.647 -3.138 4.619 1.00 98.56 112 THR A O 1
ATOM 927 N N . MET A 1 113 ? -5.591 -2.685 3.821 1.00 98.56 113 MET A N 1
ATOM 928 C CA . MET A 1 113 ? -4.970 -2.401 5.113 1.00 98.56 113 MET A CA 1
ATOM 929 C C . MET A 1 113 ? -5.574 -1.146 5.754 1.00 98.56 113 MET A C 1
ATOM 931 O O . MET A 1 113 ? -5.913 -1.156 6.938 1.00 98.56 113 MET A O 1
ATOM 935 N N . SER A 1 114 ? -5.782 -0.083 4.971 1.00 98.62 114 SER A N 1
ATOM 936 C CA . SER A 1 114 ? -6.430 1.142 5.441 1.00 98.62 114 SER A CA 1
ATOM 937 C C . SER A 1 114 ? -7.875 0.896 5.864 1.00 98.62 114 SER A C 1
ATOM 939 O O . SER A 1 114 ? -8.261 1.336 6.940 1.00 98.62 114 SER A O 1
ATOM 941 N N . ARG A 1 115 ? -8.669 0.148 5.086 1.00 98.50 115 ARG A N 1
ATOM 942 C CA . ARG A 1 115 ? -10.053 -0.198 5.449 1.00 98.50 115 ARG A CA 1
ATOM 943 C C . ARG A 1 115 ? -10.114 -0.953 6.765 1.00 98.50 115 ARG A C 1
ATOM 945 O O . ARG A 1 115 ? -10.971 -0.644 7.584 1.00 98.50 115 ARG A O 1
ATOM 952 N N . TYR A 1 116 ? -9.205 -1.900 6.979 1.00 98.31 116 TYR A N 1
ATOM 953 C CA . TYR A 1 116 ? -9.107 -2.609 8.249 1.00 98.31 116 TYR A CA 1
ATOM 954 C C . TYR A 1 116 ? -8.840 -1.647 9.413 1.00 98.31 116 TYR A C 1
ATOM 956 O O . TYR A 1 116 ? -9.597 -1.616 10.380 1.00 98.31 116 TYR A O 1
ATOM 964 N N . LEU A 1 117 ? -7.830 -0.788 9.280 1.00 98.06 117 LEU A N 1
ATOM 965 C CA . LEU A 1 117 ? -7.483 0.212 10.290 1.00 98.06 117 LEU A CA 1
ATOM 966 C C . LEU A 1 117 ? -8.611 1.224 10.554 1.00 98.06 117 LEU A C 1
ATOM 968 O O . LEU A 1 117 ? -8.828 1.602 11.704 1.00 98.06 117 LEU A O 1
ATOM 972 N N . MET A 1 118 ? -9.377 1.616 9.531 1.00 97.50 118 MET A N 1
ATOM 973 C CA . MET A 1 118 ? -10.574 2.452 9.697 1.00 97.50 118 MET A CA 1
ATOM 974 C C . MET A 1 118 ? -11.617 1.777 10.592 1.00 97.50 118 MET A C 1
ATOM 976 O O . MET A 1 118 ? -12.174 2.434 11.465 1.00 97.50 118 MET A O 1
ATOM 980 N N . THR A 1 119 ? -11.846 0.462 10.449 1.00 96.50 119 THR A N 1
ATOM 981 C CA . THR A 1 119 ? -12.803 -0.257 11.322 1.00 96.50 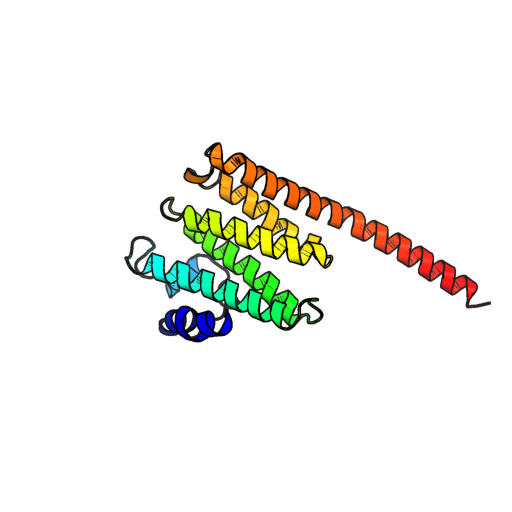119 THR A CA 1
ATOM 982 C C . THR A 1 119 ? -12.403 -0.259 12.799 1.00 96.50 119 THR A C 1
ATOM 984 O O . THR A 1 119 ? -13.257 -0.451 13.661 1.00 96.50 119 THR A O 1
ATOM 987 N N . LEU A 1 120 ? -11.124 -0.013 13.090 1.00 96.06 120 LEU A N 1
ATOM 988 C CA . LEU A 1 120 ? -10.569 0.106 14.438 1.00 96.06 120 LEU A CA 1
ATOM 989 C C . LEU A 1 120 ? -10.458 1.569 14.910 1.00 96.06 120 LEU A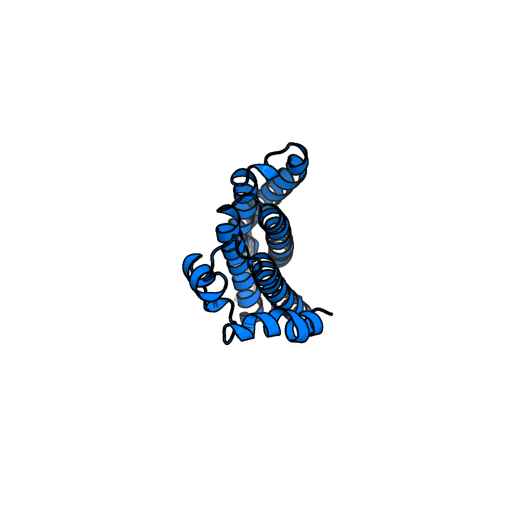 C 1
ATOM 991 O O . LEU A 1 120 ? -9.921 1.828 15.981 1.00 96.06 120 LEU A O 1
ATOM 995 N N . GLY A 1 121 ? -10.965 2.532 14.132 1.00 94.75 121 GLY A N 1
ATOM 996 C CA . GLY A 1 121 ? -10.970 3.957 14.479 1.00 94.75 121 GLY A CA 1
ATOM 997 C C . GLY A 1 121 ? -9.722 4.734 14.048 1.00 94.75 121 GLY A C 1
ATOM 998 O O . GLY A 1 121 ? -9.593 5.914 14.362 1.00 94.75 121 GLY A O 1
ATOM 999 N N . TYR A 1 122 ? -8.808 4.129 13.284 1.00 96.62 122 TYR A N 1
ATOM 1000 C CA . TYR A 1 122 ? -7.573 4.787 12.838 1.00 96.62 122 TYR A CA 1
ATOM 1001 C C . TYR A 1 122 ? -7.714 5.543 11.506 1.00 96.62 122 TYR A C 1
ATOM 1003 O O . TYR A 1 122 ? -6.715 5.762 10.818 1.00 96.62 122 TYR A O 1
ATOM 1011 N N . SER A 1 123 ? -8.923 5.982 11.138 1.00 97.06 123 SER A N 1
ATOM 1012 C CA . SER A 1 123 ? -9.209 6.661 9.862 1.00 97.06 123 SER A CA 1
ATOM 1013 C C . SER A 1 123 ? -8.279 7.854 9.590 1.00 97.06 123 SER A C 1
ATOM 1015 O O . SER A 1 123 ? -7.777 8.006 8.476 1.00 97.06 123 SER A O 1
ATOM 1017 N N . ALA A 1 124 ? -7.938 8.637 10.621 1.00 95.94 124 ALA A N 1
ATOM 1018 C CA . ALA A 1 124 ? -7.016 9.770 10.493 1.00 95.94 124 ALA A CA 1
ATOM 1019 C C . ALA A 1 124 ? -5.589 9.369 10.098 1.00 95.94 124 ALA A C 1
ATOM 1021 O O . ALA A 1 124 ? -4.935 10.085 9.346 1.00 95.94 124 ALA A O 1
ATOM 1022 N N . LYS A 1 125 ? -5.108 8.214 10.569 1.00 97.44 125 LYS A N 1
ATOM 1023 C CA . LYS A 1 125 ? -3.753 7.732 10.270 1.00 97.44 125 LYS A CA 1
ATOM 1024 C C . LYS A 1 125 ? -3.636 7.162 8.859 1.00 97.44 125 LYS A C 1
ATOM 1026 O O . LYS A 1 125 ? -2.521 7.017 8.368 1.00 97.44 125 LYS A O 1
ATOM 1031 N N . VAL A 1 126 ? -4.758 6.811 8.225 1.00 98.25 126 VAL A N 1
ATOM 1032 C CA . VAL A 1 126 ? -4.755 6.099 6.940 1.00 98.25 126 VAL A CA 1
ATOM 1033 C C . VAL A 1 126 ? -5.267 6.905 5.750 1.00 98.25 126 VAL A C 1
ATOM 1035 O O . VAL A 1 126 ? -5.061 6.486 4.610 1.00 98.25 126 VAL A O 1
ATOM 1038 N N . LEU A 1 127 ? -5.892 8.058 6.001 1.00 98.00 127 LEU A N 1
ATOM 1039 C CA . LEU A 1 127 ? -6.465 8.930 4.974 1.00 98.00 127 LEU A CA 1
ATOM 1040 C C . LEU A 1 127 ? -5.467 9.248 3.851 1.00 98.00 127 LEU A C 1
ATOM 1042 O O . LEU A 1 127 ? -5.786 9.056 2.677 1.00 98.00 127 LEU A O 1
ATOM 1046 N N . ASP A 1 128 ? -4.250 9.663 4.202 1.00 97.31 128 ASP A N 1
ATOM 1047 C CA . ASP A 1 128 ? -3.238 10.052 3.215 1.00 97.31 128 ASP A CA 1
ATOM 1048 C C . ASP A 1 128 ? -2.843 8.894 2.289 1.00 97.31 128 ASP A C 1
ATOM 1050 O O . ASP A 1 128 ? -2.596 9.109 1.103 1.00 97.31 128 ASP A O 1
ATOM 1054 N N . TYR A 1 129 ? -2.844 7.650 2.782 1.00 98.56 129 TYR A N 1
ATOM 1055 C CA . TYR A 1 129 ? -2.547 6.479 1.951 1.00 98.56 129 TYR A CA 1
ATOM 1056 C C . TYR A 1 129 ? -3.686 6.157 0.985 1.00 98.56 129 TYR A C 1
ATOM 1058 O O . TYR A 1 129 ? -3.414 5.767 -0.148 1.00 98.56 129 TYR A O 1
ATOM 1066 N N . LEU A 1 130 ? -4.946 6.345 1.392 1.00 98.62 130 LEU A N 1
ATOM 1067 C CA . LEU A 1 130 ? -6.110 6.156 0.518 1.00 98.62 130 LEU A CA 1
ATOM 1068 C C . LEU A 1 130 ? -6.155 7.212 -0.592 1.00 98.62 130 LEU A C 1
ATOM 1070 O O . LEU A 1 130 ? -6.358 6.874 -1.759 1.00 98.62 130 LEU A O 1
ATOM 1074 N N . VAL A 1 131 ? -5.904 8.478 -0.242 1.00 98.00 131 VAL A N 1
ATOM 1075 C CA . VAL A 1 131 ? -5.796 9.577 -1.214 1.00 98.00 131 VAL A CA 1
ATOM 1076 C C . VAL A 1 131 ? -4.648 9.316 -2.181 1.00 98.00 131 VAL A C 1
ATOM 1078 O O . VAL A 1 131 ? -4.824 9.394 -3.398 1.00 98.00 131 VAL A O 1
ATOM 1081 N N . TRP A 1 132 ? -3.477 8.958 -1.655 1.00 98.00 132 TRP A N 1
ATOM 1082 C CA . TRP A 1 132 ? -2.311 8.672 -2.478 1.00 98.00 132 TRP A CA 1
ATOM 1083 C C . TRP A 1 132 ? -2.541 7.448 -3.381 1.00 98.00 132 TRP A C 1
ATOM 1085 O O . TRP A 1 132 ? -2.186 7.493 -4.557 1.00 98.00 132 TRP A O 1
ATOM 1095 N N . ALA A 1 133 ? -3.204 6.393 -2.891 1.00 98.31 133 ALA A N 1
ATOM 1096 C CA . ALA A 1 133 ? -3.574 5.239 -3.706 1.00 98.31 133 ALA A CA 1
ATOM 1097 C C . ALA A 1 133 ? -4.453 5.657 -4.895 1.00 98.31 133 ALA A C 1
ATOM 1099 O O . ALA A 1 133 ? -4.156 5.263 -6.022 1.00 98.31 133 ALA A O 1
ATOM 1100 N N . ALA A 1 134 ? -5.470 6.500 -4.678 1.00 97.12 134 ALA A N 1
ATOM 1101 C CA . ALA A 1 134 ? -6.302 7.029 -5.759 1.00 97.12 134 ALA A CA 1
ATOM 1102 C C . ALA A 1 134 ? -5.466 7.813 -6.786 1.00 97.12 134 ALA A C 1
ATOM 1104 O O . ALA A 1 134 ? -5.463 7.468 -7.967 1.00 97.12 134 ALA A O 1
ATOM 1105 N N . ILE A 1 135 ? -4.672 8.786 -6.333 1.00 97.06 135 ILE A N 1
ATOM 1106 C CA . ILE A 1 135 ? -3.827 9.623 -7.202 1.00 97.06 135 ILE A CA 1
ATOM 1107 C C . ILE A 1 135 ? -2.813 8.779 -7.991 1.00 97.06 135 ILE A C 1
ATOM 1109 O O . ILE A 1 135 ? -2.601 9.013 -9.179 1.00 97.06 135 ILE A O 1
ATOM 1113 N N . SER A 1 136 ? -2.216 7.758 -7.372 1.00 97.38 136 SER A N 1
ATOM 1114 C CA . SER A 1 136 ? -1.218 6.903 -8.027 1.00 97.38 136 SER A CA 1
ATOM 1115 C C . SER A 1 136 ? -1.774 6.160 -9.250 1.00 97.38 136 SER A C 1
ATOM 1117 O O . SER A 1 136 ? -1.046 5.935 -10.215 1.00 97.38 136 SER A O 1
ATOM 1119 N N . THR A 1 137 ? -3.075 5.839 -9.262 1.00 96.75 137 THR A N 1
ATOM 1120 C CA . THR A 1 137 ? -3.725 5.252 -10.448 1.00 96.75 137 THR A CA 1
ATOM 1121 C C . THR A 1 137 ? -3.876 6.246 -11.596 1.00 96.75 137 THR A C 1
ATOM 1123 O O . THR A 1 137 ? -3.923 5.837 -12.751 1.00 96.75 137 THR A O 1
ATOM 1126 N N . GLU A 1 138 ? -3.943 7.543 -11.299 1.00 94.69 138 GLU A N 1
ATOM 1127 C CA . GLU A 1 138 ? -4.045 8.601 -12.306 1.00 94.69 138 GLU A CA 1
ATOM 1128 C C . GLU A 1 138 ? -2.677 8.996 -12.860 1.00 94.69 138 GLU A C 1
ATOM 1130 O O . GLU A 1 138 ? -2.558 9.391 -14.017 1.00 94.69 138 GLU A O 1
ATOM 1135 N N . MET A 1 139 ? -1.633 8.829 -12.047 1.00 94.56 139 MET A N 1
ATOM 1136 C CA . MET A 1 139 ? -0.239 9.014 -12.449 1.00 94.56 139 MET A CA 1
ATOM 1137 C C . MET A 1 139 ? 0.290 7.876 -13.335 1.00 94.56 139 MET A C 1
ATOM 1139 O O . MET A 1 139 ? 1.333 8.032 -13.960 1.00 94.56 139 MET A O 1
ATOM 1143 N N . CYS A 1 140 ? -0.408 6.739 -13.401 1.00 95.69 140 CYS A N 1
ATOM 1144 C CA . CYS A 1 140 ? 0.019 5.556 -14.143 1.00 95.69 140 CYS A CA 1
ATOM 1145 C C . CYS A 1 140 ? -0.829 5.3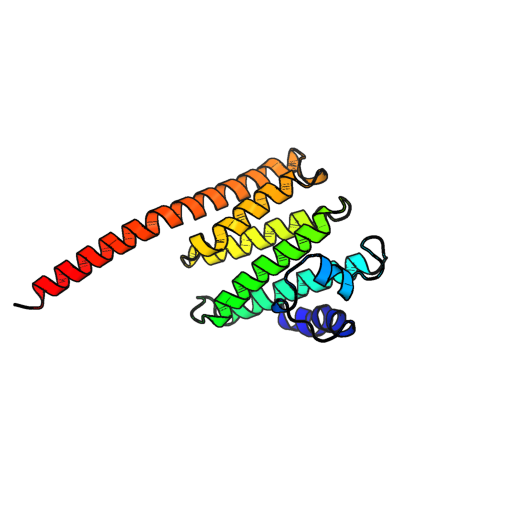74 -15.410 1.00 95.69 140 CYS A C 1
ATOM 1147 O O . CYS A 1 140 ? -2.000 4.994 -15.331 1.00 95.69 140 CYS A O 1
ATOM 1149 N N . LEU A 1 141 ? -0.243 5.610 -16.591 1.00 95.25 141 LEU A N 1
ATOM 1150 C CA . LEU A 1 141 ? -0.976 5.625 -17.866 1.00 95.25 141 LEU A CA 1
ATOM 1151 C C . LEU A 1 141 ? -1.792 4.343 -18.130 1.00 95.25 141 LEU A C 1
ATOM 1153 O O . LEU A 1 141 ? -2.970 4.468 -18.482 1.00 95.25 141 LEU A O 1
ATOM 1157 N N . PRO A 1 142 ? -1.262 3.118 -17.915 1.00 96.06 142 PRO A N 1
ATOM 1158 C CA . PRO A 1 142 ? -2.045 1.892 -18.094 1.00 96.06 142 PRO A CA 1
ATOM 1159 C C . PRO A 1 142 ? -3.297 1.806 -17.205 1.00 96.06 142 PRO A C 1
ATOM 1161 O O . PRO A 1 142 ? -4.268 1.145 -17.575 1.00 96.06 142 PRO A O 1
ATOM 1164 N N . LEU A 1 143 ? -3.304 2.487 -16.055 1.00 96.38 143 LEU A N 1
ATOM 1165 C CA . LEU A 1 143 ? -4.398 2.455 -15.079 1.00 96.38 143 LEU A CA 1
ATOM 1166 C C . LEU A 1 143 ? -5.458 3.546 -15.311 1.00 96.38 143 LEU A C 1
ATOM 1168 O O . LEU A 1 143 ? -6.507 3.534 -14.665 1.00 96.38 143 LEU A O 1
ATOM 1172 N N . LEU A 1 144 ? -5.258 4.438 -16.290 1.00 95.06 144 LEU A N 1
ATOM 1173 C CA . LEU A 1 144 ? -6.250 5.450 -16.673 1.00 95.06 144 LEU A CA 1
ATOM 1174 C C . LEU A 1 144 ? -7.427 4.890 -17.477 1.00 95.06 144 LEU A C 1
ATOM 1176 O O . LEU A 1 144 ? -8.455 5.567 -17.607 1.00 95.06 144 LEU A O 1
ATOM 1180 N N . ALA A 1 145 ? -7.305 3.671 -18.004 1.00 95.12 145 ALA A N 1
ATOM 1181 C CA . ALA A 1 145 ? -8.348 3.045 -18.803 1.00 95.12 145 ALA A CA 1
ATOM 1182 C C . ALA A 1 145 ? -9.690 2.971 -18.048 1.00 95.12 145 ALA A C 1
ATOM 1184 O O . ALA A 1 145 ? -9.749 2.802 -16.826 1.00 95.12 145 ALA A O 1
ATOM 1185 N N . VAL A 1 146 ? -10.795 3.048 -18.797 1.00 96.62 146 VAL A N 1
ATOM 1186 C CA . VAL A 1 146 ? -12.165 3.006 -18.246 1.00 96.62 146 VAL A CA 1
ATOM 1187 C C . VAL A 1 146 ? -12.416 1.729 -17.436 1.00 96.62 146 VAL A C 1
ATOM 1189 O O . VAL A 1 146 ? -13.150 1.764 -16.453 1.00 96.62 146 VAL A O 1
ATOM 1192 N N . ALA A 1 147 ? -11.741 0.627 -17.778 1.00 96.81 147 ALA A N 1
ATOM 1193 C CA . ALA A 1 147 ? -11.808 -0.631 -17.035 1.00 96.81 147 ALA A CA 1
ATOM 1194 C C . ALA A 1 147 ? -11.422 -0.490 -15.546 1.00 96.81 147 ALA A C 1
ATOM 1196 O O . ALA A 1 147 ? -11.955 -1.216 -14.712 1.00 96.81 147 ALA A O 1
ATOM 1197 N N . TYR A 1 148 ? -10.553 0.465 -15.197 1.00 96.44 148 TYR A N 1
ATOM 1198 C CA . TYR A 1 148 ? -10.122 0.719 -13.817 1.00 96.44 148 TYR A CA 1
ATOM 1199 C C . TYR A 1 148 ? -10.914 1.836 -13.124 1.00 96.44 148 TYR A C 1
ATOM 1201 O O . TYR A 1 148 ? -10.691 2.111 -11.946 1.00 96.44 148 TYR A O 1
ATOM 1209 N N . LEU A 1 149 ? -11.858 2.486 -13.816 1.00 96.19 149 LEU A N 1
ATOM 1210 C CA . LEU A 1 149 ? -12.688 3.546 -13.232 1.00 96.19 149 LEU A CA 1
ATOM 1211 C C . LEU A 1 149 ? -13.472 3.092 -11.982 1.00 96.19 149 LEU A C 1
ATOM 1213 O O . LEU A 1 149 ? -13.458 3.837 -11.001 1.00 96.19 149 LEU A O 1
ATOM 1217 N N . PRO A 1 150 ? -14.090 1.890 -11.936 1.00 98.38 150 PRO A N 1
ATOM 1218 C CA . PRO A 1 150 ? -14.778 1.433 -10.725 1.00 98.38 150 PRO A CA 1
ATOM 1219 C C . PRO A 1 150 ? -13.840 1.322 -9.516 1.00 98.38 150 PRO A C 1
ATOM 1221 O O . PRO A 1 150 ? -14.207 1.683 -8.397 1.00 98.38 150 PRO A O 1
ATOM 1224 N N . TRP A 1 151 ? -12.604 0.870 -9.745 1.00 98.25 151 TRP A N 1
ATOM 1225 C CA . TRP A 1 151 ? -11.604 0.760 -8.687 1.00 98.25 151 TRP A CA 1
ATOM 1226 C C . TRP A 1 151 ? -11.161 2.134 -8.178 1.00 98.25 151 TRP A C 1
ATOM 1228 O O . TRP A 1 151 ? -11.159 2.370 -6.974 1.00 98.25 151 TRP A O 1
ATOM 1238 N N . ARG A 1 152 ? -10.898 3.084 -9.083 1.00 97.12 152 ARG A N 1
ATOM 1239 C CA . ARG A 1 152 ? -10.600 4.478 -8.711 1.00 97.12 152 ARG A CA 1
ATOM 1240 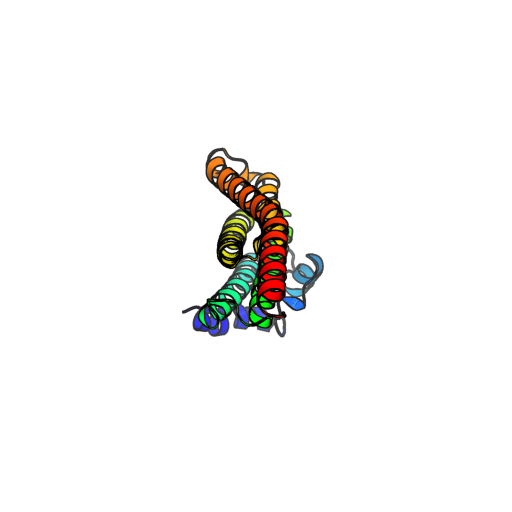C C . ARG A 1 152 ? -11.720 5.110 -7.896 1.00 97.12 152 ARG A C 1
ATOM 1242 O O . ARG A 1 152 ? -11.458 5.708 -6.857 1.00 97.12 152 ARG A O 1
ATOM 1249 N N . SER A 1 153 ? -12.970 4.914 -8.318 1.00 97.94 153 SER A N 1
ATOM 1250 C CA . SER A 1 153 ? -14.137 5.369 -7.558 1.00 97.94 153 SER A CA 1
ATOM 1251 C C . SER A 1 153 ? -14.164 4.769 -6.152 1.00 97.94 153 SER A C 1
ATOM 1253 O O . SER A 1 153 ? -14.455 5.480 -5.199 1.00 97.94 153 SER A O 1
ATOM 1255 N N . THR A 1 154 ? -13.827 3.485 -6.008 1.00 98.62 154 THR A N 1
ATOM 1256 C CA . THR A 1 154 ? -13.772 2.803 -4.704 1.00 98.62 154 THR A CA 1
ATOM 1257 C C . THR A 1 154 ? -12.719 3.430 -3.785 1.00 98.62 154 THR A C 1
ATOM 1259 O O . THR A 1 154 ? -12.999 3.676 -2.612 1.00 98.62 154 THR A O 1
ATOM 1262 N N . LEU A 1 155 ? -11.533 3.745 -4.319 1.00 98.56 155 LEU A N 1
ATOM 1263 C CA . LEU A 1 155 ? -10.466 4.421 -3.572 1.00 98.56 155 LEU A CA 1
ATOM 1264 C C . LEU A 1 155 ? -10.900 5.818 -3.105 1.00 98.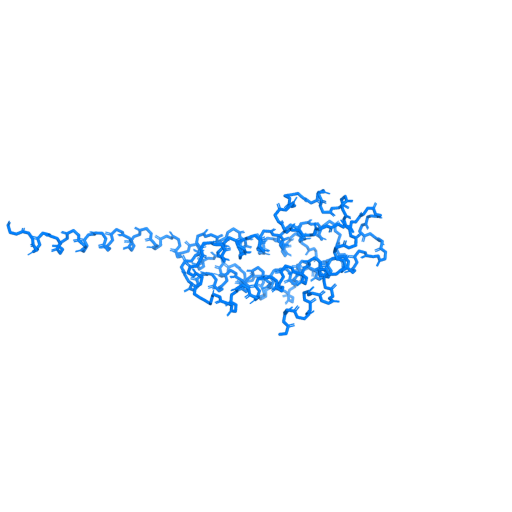56 155 LEU A C 1
ATOM 1266 O O . LEU A 1 155 ? -10.734 6.145 -1.931 1.00 98.56 155 LEU A O 1
ATOM 1270 N N . TYR A 1 156 ? -11.517 6.611 -3.987 1.00 98.25 156 TYR A N 1
ATOM 1271 C CA . TYR A 1 156 ? -12.045 7.928 -3.621 1.00 98.25 156 TYR A CA 1
ATOM 1272 C C . TYR A 1 156 ? -13.157 7.844 -2.573 1.00 98.25 156 TYR A C 1
ATOM 1274 O O . TYR A 1 156 ? -13.131 8.609 -1.612 1.00 98.25 156 TYR A O 1
ATOM 1282 N N . CYS A 1 157 ? -14.093 6.897 -2.695 1.00 98.44 157 CYS A N 1
ATOM 1283 C CA . CYS A 1 157 ? -15.127 6.684 -1.681 1.00 98.44 157 CYS A CA 1
ATOM 1284 C C . CYS A 1 157 ? -14.516 6.355 -0.313 1.00 98.44 157 CYS A C 1
ATOM 1286 O O . CYS A 1 157 ? -14.890 6.974 0.677 1.00 98.44 157 CYS A O 1
ATOM 1288 N N . ALA A 1 158 ? -13.530 5.456 -0.255 1.00 98.31 158 ALA A N 1
ATOM 1289 C CA . ALA A 1 158 ? -12.849 5.130 0.997 1.00 98.31 158 ALA A CA 1
ATOM 1290 C C . ALA A 1 158 ? -12.088 6.326 1.588 1.00 98.31 158 ALA A C 1
ATOM 1292 O O . ALA A 1 158 ? -12.121 6.526 2.800 1.00 98.31 158 ALA A O 1
ATOM 1293 N N . ALA A 1 159 ? -11.439 7.146 0.756 1.00 98.12 159 ALA A N 1
ATOM 1294 C CA . ALA A 1 159 ? -10.798 8.377 1.212 1.00 98.12 159 ALA A CA 1
ATOM 1295 C C . ALA A 1 159 ? -11.824 9.378 1.777 1.00 98.12 159 ALA A C 1
ATOM 1297 O O . ALA A 1 159 ? -11.585 9.980 2.821 1.00 98.12 159 ALA A O 1
ATOM 1298 N N . CYS A 1 160 ? -12.987 9.527 1.134 1.00 97.38 160 CYS A N 1
ATOM 1299 C CA . CYS A 1 160 ? -14.077 10.362 1.641 1.00 97.38 160 CYS A CA 1
ATOM 1300 C C . CYS A 1 160 ? -14.646 9.837 2.966 1.00 97.38 160 CYS A C 1
ATOM 1302 O O . CYS A 1 160 ? -14.875 10.635 3.872 1.00 97.38 160 CYS A O 1
ATOM 1304 N N . GLU A 1 161 ? -14.846 8.523 3.092 1.00 97.19 161 GLU A N 1
ATOM 1305 C CA . GLU A 1 161 ? -15.267 7.879 4.342 1.00 97.19 161 GLU A CA 1
ATOM 1306 C C . GLU A 1 161 ? -14.253 8.156 5.460 1.00 97.19 161 GLU A C 1
ATOM 1308 O O . GLU A 1 161 ? -14.623 8.695 6.500 1.00 97.19 161 GLU A O 1
ATOM 1313 N N . ALA A 1 162 ? -12.960 7.913 5.212 1.00 96.88 162 ALA A N 1
ATOM 1314 C CA . ALA A 1 162 ? -11.908 8.187 6.188 1.00 96.88 162 ALA A CA 1
ATOM 1315 C C . ALA A 1 162 ? -11.864 9.668 6.587 1.00 96.88 162 ALA A C 1
ATOM 1317 O O . ALA A 1 162 ? -11.751 9.987 7.770 1.00 96.88 162 ALA A O 1
ATOM 1318 N N . PHE A 1 163 ? -11.997 10.581 5.620 1.00 95.31 163 PHE A N 1
ATOM 1319 C CA . PHE A 1 163 ? -12.050 12.017 5.887 1.00 95.31 163 PHE A CA 1
ATOM 1320 C C . PHE A 1 163 ? -13.258 12.388 6.754 1.00 95.31 163 PHE A C 1
ATOM 1322 O O . PHE A 1 163 ? -13.121 13.168 7.698 1.00 95.31 163 PHE A O 1
ATOM 1329 N N . TYR A 1 164 ? -14.433 11.822 6.475 1.00 94.25 164 TYR A N 1
ATOM 1330 C CA . TYR A 1 164 ? -15.631 12.064 7.274 1.00 94.25 164 TYR A CA 1
ATOM 1331 C C . TYR A 1 164 ? -15.464 11.558 8.713 1.00 94.25 164 TYR A C 1
ATOM 1333 O O . TYR A 1 164 ? -15.741 12.306 9.649 1.00 94.25 164 TYR A O 1
ATOM 1341 N N . ASP A 1 165 ? -14.905 10.363 8.907 1.00 92.12 165 ASP A N 1
ATOM 1342 C CA . ASP A 1 165 ? -14.617 9.822 10.242 1.00 92.12 165 ASP A CA 1
ATOM 1343 C C . ASP A 1 165 ? -13.704 10.754 11.054 1.00 92.12 165 ASP A C 1
ATOM 1345 O O . ASP A 1 165 ? -13.942 10.984 12.241 1.00 92.12 165 ASP A O 1
ATOM 1349 N N . THR A 1 166 ? -12.695 11.368 10.415 1.00 86.62 166 THR A N 1
ATOM 1350 C CA . THR A 1 166 ? -11.812 12.331 11.103 1.00 86.62 166 THR A CA 1
ATOM 1351 C C . THR A 1 166 ? -12.519 13.609 11.547 1.00 86.62 166 THR A C 1
ATOM 1353 O O . THR A 1 166 ? -12.055 14.271 12.471 1.00 86.62 166 THR A O 1
ATOM 1356 N N . LYS A 1 167 ? -13.624 13.982 10.893 1.00 80.38 167 LYS A N 1
ATOM 1357 C CA . LYS A 1 167 ? -14.446 15.144 11.264 1.00 80.38 167 LYS A CA 1
ATOM 1358 C C . LYS A 1 167 ? -15.386 14.815 12.418 1.00 80.38 167 LYS A C 1
ATOM 1360 O O . LYS A 1 167 ? -15.629 15.679 13.251 1.00 80.38 167 LYS A O 1
ATOM 1365 N N . VAL A 1 168 ? -15.889 13.582 12.467 1.00 71.56 168 VAL A N 1
ATOM 1366 C CA . VAL A 1 168 ? -16.817 13.117 13.507 1.00 71.56 168 VAL A CA 1
ATOM 1367 C C . VAL A 1 168 ? -16.090 12.802 14.816 1.00 71.56 168 VAL A C 1
ATOM 1369 O O . VAL A 1 168 ? -16.628 13.090 15.882 1.00 71.56 168 VAL A O 1
ATOM 1372 N N . ALA A 1 169 ? -14.866 12.265 14.764 1.00 67.25 169 ALA A N 1
ATOM 1373 C CA . ALA A 1 169 ? -14.116 11.896 15.969 1.00 67.25 169 ALA A CA 1
ATOM 1374 C C . ALA A 1 169 ? -13.942 13.057 16.986 1.00 67.25 169 ALA A C 1
ATOM 1376 O O . ALA A 1 169 ? -14.285 12.859 18.153 1.00 67.25 169 ALA A O 1
ATOM 1377 N N . PRO A 1 170 ? -13.545 14.286 16.590 1.00 68.88 170 PRO A N 1
ATOM 1378 C CA . PRO A 1 170 ? -13.463 15.432 17.502 1.00 68.88 170 PRO A CA 1
ATOM 1379 C C . PRO A 1 170 ? -14.798 15.832 18.145 1.00 68.88 170 PRO A C 1
ATOM 1381 O O . PRO A 1 170 ? -14.819 16.335 19.269 1.00 68.88 170 PRO A O 1
ATOM 1384 N N . ASP A 1 171 ? -15.913 15.654 17.436 1.00 67.94 171 ASP A N 1
ATOM 1385 C CA . ASP A 1 171 ? -17.242 15.997 17.948 1.00 67.94 171 ASP A CA 1
ATOM 1386 C C . ASP A 1 171 ? -17.764 14.916 18.907 1.00 67.94 171 ASP A C 1
ATOM 1388 O O . ASP A 1 171 ? -18.361 15.239 19.936 1.00 67.94 171 ASP A O 1
ATOM 1392 N N . ALA A 1 172 ? -17.464 13.643 18.632 1.00 62.47 172 ALA A N 1
ATOM 1393 C CA . ALA A 1 172 ? -17.757 12.528 19.530 1.00 62.47 172 ALA A CA 1
ATOM 1394 C C . ALA A 1 172 ? -16.961 12.619 20.844 1.00 62.47 172 ALA A C 1
ATOM 1396 O O . ALA A 1 172 ? -17.536 12.450 21.919 1.00 62.47 172 ALA A O 1
ATOM 1397 N N . GLU A 1 173 ? -15.669 12.958 20.787 1.00 65.56 173 GLU A N 1
ATOM 1398 C CA . GLU A 1 173 ? -14.842 13.170 21.985 1.00 65.56 173 GLU A CA 1
ATOM 1399 C C . GLU A 1 173 ? -15.397 14.288 22.877 1.00 65.56 173 GLU A C 1
ATOM 1401 O O . GLU A 1 173 ? -15.488 14.124 24.094 1.00 65.56 173 GLU A O 1
ATOM 1406 N N . LYS A 1 174 ? -15.835 15.409 22.287 1.00 69.06 174 LYS A N 1
ATOM 1407 C CA . LYS A 1 174 ? -16.474 16.505 23.036 1.00 69.06 174 LYS A CA 1
ATOM 1408 C C . LYS A 1 174 ? -17.791 16.083 23.681 1.00 69.06 174 LYS A C 1
ATOM 1410 O O . LYS A 1 174 ? -18.059 16.490 24.810 1.00 69.06 174 LYS A O 1
ATOM 1415 N N . ALA A 1 175 ? -18.606 15.291 22.984 1.00 67.31 175 ALA A N 1
ATOM 1416 C CA . ALA A 1 175 ? -19.867 14.788 23.522 1.00 67.31 175 ALA A CA 1
ATOM 1417 C C . ALA A 1 175 ? -19.630 13.867 24.730 1.00 67.31 175 ALA A C 1
ATOM 1419 O O . ALA A 1 175 ? -20.237 14.075 25.780 1.00 67.31 175 ALA A O 1
ATOM 1420 N N . ILE A 1 176 ? -18.682 12.929 24.618 1.00 72.88 176 ILE A N 1
ATOM 1421 C CA . ILE A 1 176 ? -18.297 12.024 25.710 1.00 72.88 176 ILE A CA 1
ATOM 1422 C C . ILE A 1 176 ? -17.703 12.810 26.882 1.00 72.88 176 ILE A C 1
ATOM 1424 O O . ILE A 1 176 ? -18.076 12.570 28.026 1.00 72.88 176 ILE A O 1
ATOM 1428 N N . ALA A 1 177 ? -16.818 13.779 26.630 1.00 71.56 177 ALA A N 1
ATOM 1429 C CA . ALA A 1 177 ? -16.268 14.628 27.686 1.00 71.56 177 ALA A CA 1
ATOM 1430 C C . ALA A 1 177 ? -17.373 15.397 28.432 1.00 71.56 177 ALA A C 1
ATOM 1432 O O . ALA A 1 177 ? -17.355 15.455 29.660 1.00 71.56 177 ALA A O 1
ATOM 1433 N N . GLY A 1 178 ? -18.366 15.923 27.706 1.00 70.19 178 GLY A N 1
ATOM 1434 C CA . GLY A 1 178 ? -19.542 16.564 28.295 1.00 70.19 178 GLY A CA 1
ATOM 1435 C C . GLY A 1 178 ? -20.366 15.614 29.170 1.00 70.19 178 GLY A C 1
ATOM 1436 O O . GLY A 1 178 ? -20.771 15.989 30.269 1.00 70.19 178 GLY A O 1
ATOM 1437 N N . GLU A 1 179 ? -20.562 14.373 28.725 1.00 69.75 179 GLU A N 1
ATOM 1438 C CA . GLU A 1 179 ? -21.271 13.333 29.480 1.00 69.75 179 GLU A CA 1
ATOM 1439 C C . GLU A 1 179 ? -20.502 12.909 30.741 1.00 69.75 179 GLU A C 1
ATOM 1441 O O . GLU A 1 179 ? -21.077 12.822 31.824 1.00 69.75 179 GLU A O 1
ATOM 1446 N N . VAL A 1 180 ? -19.184 12.723 30.640 1.00 75.44 180 VAL A N 1
ATOM 1447 C CA . VAL A 1 180 ? -18.317 12.383 31.777 1.00 75.44 180 VAL A CA 1
ATOM 1448 C C . VAL A 1 180 ? -18.293 13.515 32.805 1.00 75.44 180 VAL A C 1
ATOM 1450 O O . VAL A 1 180 ? -18.431 13.249 33.998 1.00 75.44 180 VAL A O 1
ATOM 1453 N N . SER A 1 181 ? -18.182 14.777 32.375 1.00 74.31 181 SER A N 1
ATOM 1454 C CA . SER A 1 181 ? -18.277 15.932 33.278 1.00 74.31 181 SER A CA 1
ATOM 1455 C C . SER A 1 181 ? -19.651 16.028 33.950 1.00 74.31 181 SER A C 1
ATOM 1457 O O . SER A 1 181 ? -19.735 16.303 35.146 1.00 74.31 181 SER A O 1
ATOM 1459 N N . PHE A 1 182 ? -20.732 15.752 33.217 1.00 72.50 182 PHE A N 1
ATOM 1460 C CA . PHE A 1 182 ? -22.086 15.718 33.771 1.00 72.50 182 PHE A CA 1
ATOM 1461 C C . PHE A 1 182 ? -22.249 14.620 34.834 1.00 72.50 182 PHE A C 1
ATOM 1463 O O . PHE A 1 182 ? -22.771 14.880 35.918 1.00 72.50 182 PHE A O 1
ATOM 1470 N N . LEU A 1 183 ? -21.744 13.413 34.571 1.00 70.12 183 LEU A N 1
ATOM 1471 C CA . LEU A 1 183 ? -21.770 12.308 35.530 1.00 70.12 183 LEU A CA 1
ATOM 1472 C C . LEU A 1 183 ? -20.915 12.600 36.770 1.00 70.12 183 LEU A C 1
ATOM 1474 O O . LEU A 1 183 ? -21.357 12.328 37.884 1.00 70.12 183 LEU A O 1
ATOM 1478 N N . GLN A 1 184 ? -19.744 13.223 36.607 1.00 71.94 184 GLN A N 1
ATOM 1479 C CA . GLN A 1 184 ? -18.894 13.640 37.728 1.00 71.94 184 GLN A CA 1
ATOM 1480 C C . GLN A 1 184 ? -19.603 14.636 38.657 1.00 71.94 184 GLN A C 1
ATOM 1482 O O . GLN A 1 184 ? -19.513 14.492 39.878 1.00 71.94 184 GLN A O 1
ATOM 1487 N N . HIS A 1 185 ? -20.358 15.590 38.100 1.00 71.25 185 HIS A N 1
ATOM 1488 C CA . HIS A 1 185 ? -21.180 16.527 38.873 1.00 71.25 185 HIS A CA 1
ATOM 1489 C C . HIS A 1 185 ? -22.339 15.859 39.624 1.00 71.25 185 HIS A C 1
ATOM 1491 O O . HIS A 1 185 ? -22.742 16.354 40.671 1.00 71.25 185 HIS A O 1
ATOM 1497 N N . LEU A 1 186 ? -22.866 14.737 39.129 1.00 65.12 186 LEU A N 1
ATOM 1498 C CA . LEU A 1 186 ? -23.901 13.968 39.830 1.00 65.12 186 LEU A CA 1
ATOM 1499 C C . LEU A 1 186 ? -23.333 13.081 40.949 1.00 65.12 186 LEU A C 1
ATOM 1501 O O . LEU A 1 186 ? -24.066 12.707 41.862 1.00 65.12 186 LEU A O 1
ATOM 1505 N N . THR A 1 187 ? -22.045 12.735 40.885 1.00 68.38 187 THR A N 1
ATOM 1506 C CA . THR A 1 187 ? -21.387 11.838 41.852 1.00 68.38 187 THR A CA 1
ATOM 1507 C C . THR A 1 187 ? -20.598 12.538 42.960 1.00 68.38 187 THR A C 1
ATOM 1509 O O . THR A 1 187 ? -20.244 11.876 43.932 1.00 68.38 187 THR A O 1
ATOM 1512 N N . ASN A 1 188 ? -20.342 13.847 42.855 1.00 57.66 188 ASN A N 1
ATOM 1513 C CA . ASN A 1 188 ? -19.741 14.654 43.924 1.00 57.66 188 ASN A CA 1
ATOM 1514 C C . ASN A 1 188 ? -20.765 15.688 44.437 1.00 57.66 188 ASN A C 1
ATOM 1516 O O . ASN A 1 188 ? -20.928 16.717 43.778 1.00 57.66 188 ASN A O 1
ATOM 1520 N N . PRO A 1 189 ? -21.472 15.414 45.554 1.00 55.00 189 PRO A N 1
ATOM 1521 C CA . PRO A 1 189 ? -22.367 16.381 46.192 1.00 55.00 189 PRO A CA 1
ATOM 1522 C C . PRO A 1 189 ? -21.627 17.579 46.803 1.00 55.00 189 PRO A C 1
ATOM 1524 O O . PRO A 1 189 ? -20.447 17.424 47.198 1.00 55.00 189 PRO A O 1
#

Foldseek 3Di:
DLVCCQPVAQQVVLCVLPHDDLVQDDALVSLCVRQPVVHCVDPCNVVSLCSQLSNLVSQLVVLCVVVVLPPDPVNVVSLLSSLSSLLRSLVNLLVDLVSVVSLLVSLVVLVVSQVSVVVSLNLVSSLVSLVSSLVSLVSRVVSVDPVNVVVSVVSVVSSVVSVVSVVVVVVVVVVVVVVVVVVVVVVPD

pLDDT: mean 91.95, std 9.5, range [55.0, 98.81]

Radius of gyration: 19.82 Å; chains: 1; bounding box: 46×36×65 Å

Secondary structure (DSSP, 8-state):
-HHHHIIIIIHHHHHTTS---GGG--SHHHHHHHH-TT-TTSTTHHHHHHHHHHHHHHHHHHHHHH-TT--SHHHHHHHHHHHHHHHHHHHHHTT-GGGHHHHHHHHHHHHHHHHHHHHTT-HHHHHHHHHHHHHHHHHSGGGGSGGGHHHHHHHHHHHHHHHHHHHHHHHHHHHHHHHHHHHHHHH--

InterPro domains:
  IPR027912 Cilia- and flagella-associated protein 54 [PF14858] (2-174)

Organism: NCBI:txid1234261